Protein AF-A0A972E7W3-F1 (afdb_monomer)

Structure (mmCIF, N/CA/C/O backbone):
data_AF-A0A972E7W3-F1
#
_entry.id   AF-A0A972E7W3-F1
#
loop_
_atom_site.group_PDB
_atom_site.id
_atom_site.type_symbol
_atom_site.label_atom_id
_atom_site.label_alt_id
_atom_site.label_comp_id
_atom_site.label_asym_id
_atom_site.label_entity_id
_atom_site.label_seq_id
_atom_site.pdbx_PDB_ins_code
_atom_site.Cartn_x
_atom_site.Cartn_y
_atom_site.Cartn_z
_atom_site.occupancy
_atom_site.B_iso_or_equiv
_atom_site.auth_seq_id
_atom_site.auth_comp_id
_atom_site.auth_asym_id
_atom_site.auth_atom_id
_atom_site.pdbx_PDB_model_num
ATOM 1 N N . MET A 1 1 ? -11.572 22.103 -1.423 1.00 57.47 1 MET A N 1
ATOM 2 C CA . MET A 1 1 ? -10.576 21.016 -1.532 1.00 57.47 1 MET A CA 1
ATOM 3 C C . MET A 1 1 ? -9.888 20.882 -0.192 1.00 57.47 1 MET A C 1
ATOM 5 O O . MET A 1 1 ? -9.517 21.900 0.386 1.00 57.47 1 MET A O 1
ATOM 9 N N . LYS A 1 2 ? -9.808 19.668 0.347 1.00 66.69 2 LYS A N 1
ATOM 10 C CA . LYS A 1 2 ? -9.084 19.405 1.593 1.00 66.69 2 LYS A CA 1
ATOM 11 C C . LYS A 1 2 ? -7.579 19.473 1.324 1.00 66.69 2 LYS A C 1
ATOM 13 O O . LYS A 1 2 ? -7.136 19.371 0.184 1.00 66.69 2 LYS A O 1
ATOM 18 N N . LYS A 1 3 ? -6.782 19.634 2.384 1.00 71.12 3 LYS A N 1
ATOM 19 C CA . LYS A 1 3 ? -5.311 19.645 2.292 1.00 71.12 3 LYS A CA 1
ATOM 20 C C . LYS A 1 3 ? -4.767 18.366 1.633 1.00 71.12 3 LYS A C 1
ATOM 22 O O . LYS A 1 3 ? -3.811 18.441 0.874 1.00 71.12 3 LYS A O 1
ATOM 27 N N . GLU A 1 4 ? -5.412 17.230 1.896 1.00 72.56 4 GLU A N 1
ATOM 28 C CA . GLU A 1 4 ? -5.097 15.912 1.323 1.00 72.56 4 GLU A CA 1
ATOM 29 C C . GLU A 1 4 ? -5.234 15.904 -0.214 1.00 72.56 4 GLU A C 1
ATOM 31 O O . GLU A 1 4 ? -4.326 15.441 -0.902 1.00 72.56 4 GLU A O 1
ATOM 36 N N . ASP A 1 5 ? -6.297 16.517 -0.755 1.00 76.50 5 ASP A N 1
ATOM 37 C CA . ASP A 1 5 ? -6.544 16.603 -2.205 1.00 76.50 5 ASP A CA 1
ATOM 38 C C . ASP A 1 5 ? -5.442 17.404 -2.922 1.00 76.50 5 ASP A C 1
ATOM 40 O O . ASP A 1 5 ? -4.998 17.051 -4.013 1.00 76.50 5 ASP A O 1
ATOM 44 N N . ILE A 1 6 ? -4.982 18.493 -2.295 1.00 84.94 6 ILE A N 1
ATOM 45 C CA . ILE A 1 6 ? -3.925 19.355 -2.843 1.00 84.94 6 ILE A CA 1
ATOM 46 C C . ILE A 1 6 ? -2.586 18.612 -2.849 1.00 84.94 6 ILE A C 1
ATOM 48 O O . ILE A 1 6 ? -1.873 18.645 -3.851 1.00 84.94 6 ILE A O 1
ATOM 52 N N . SER A 1 7 ? -2.256 17.915 -1.756 1.00 83.81 7 SER A N 1
ATOM 53 C CA . SER A 1 7 ? -1.040 17.101 -1.670 1.00 83.81 7 SER A CA 1
ATOM 54 C C . SER A 1 7 ? -1.012 16.014 -2.746 1.00 83.81 7 SER A C 1
ATOM 56 O O . SER A 1 7 ? 0.006 15.858 -3.415 1.00 83.81 7 SER A O 1
ATOM 58 N N . GLY A 1 8 ? -2.131 15.309 -2.959 1.00 86.44 8 GLY A N 1
ATOM 59 C CA . GLY A 1 8 ? -2.246 14.300 -4.015 1.00 86.44 8 GLY A CA 1
ATOM 60 C C . GLY A 1 8 ? -1.996 14.884 -5.408 1.00 86.44 8 GLY A C 1
ATOM 61 O O . GLY A 1 8 ? -1.168 14.367 -6.155 1.00 86.44 8 GLY A O 1
ATOM 62 N N . LEU A 1 9 ? -2.628 16.016 -5.739 1.00 89.06 9 LEU A N 1
ATOM 63 C CA . LEU A 1 9 ? -2.431 16.688 -7.032 1.00 89.06 9 LEU A CA 1
ATOM 64 C C . LEU A 1 9 ? -0.974 17.099 -7.282 1.00 89.06 9 LEU A C 1
ATOM 66 O O . LEU A 1 9 ? -0.477 16.933 -8.395 1.00 89.06 9 LEU A O 1
ATOM 70 N N . ILE A 1 10 ? -0.281 17.610 -6.260 1.00 91.25 10 ILE A N 1
ATOM 71 C CA . ILE A 1 10 ? 1.140 17.971 -6.369 1.00 91.25 10 ILE A CA 1
ATOM 72 C C . ILE A 1 10 ? 1.988 16.730 -6.670 1.00 91.25 10 ILE A C 1
ATOM 74 O O . ILE A 1 10 ? 2.850 16.777 -7.545 1.00 91.25 10 ILE A O 1
ATOM 78 N N . VAL A 1 11 ? 1.730 15.613 -5.982 1.00 91.44 11 VAL A N 1
ATOM 79 C CA . VAL A 1 11 ? 2.448 14.349 -6.212 1.00 91.44 11 VAL A CA 1
ATOM 80 C C . VAL A 1 11 ? 2.223 13.850 -7.640 1.00 91.44 11 VAL A C 1
ATOM 82 O O . VAL A 1 11 ? 3.191 13.521 -8.324 1.00 91.44 11 VAL A O 1
ATOM 85 N N . TYR A 1 12 ? 0.983 13.873 -8.134 1.00 92.19 12 TYR A N 1
ATOM 86 C CA . TYR A 1 12 ? 0.679 13.490 -9.515 1.00 92.19 12 TYR A CA 1
ATOM 87 C C . TYR A 1 12 ? 1.368 14.392 -10.544 1.00 92.19 12 TYR A C 1
ATOM 89 O O . TYR A 1 12 ? 1.913 13.891 -11.528 1.00 92.19 12 TYR A O 1
ATOM 97 N N . LEU A 1 13 ? 1.416 15.706 -10.305 1.00 94.94 13 LEU A N 1
ATOM 98 C CA . LEU A 1 13 ? 2.134 16.639 -11.174 1.00 94.94 13 LEU A CA 1
ATOM 99 C C . LEU A 1 13 ? 3.635 16.315 -11.237 1.00 94.94 13 LEU A C 1
ATOM 101 O O . LEU A 1 13 ? 4.212 16.299 -12.323 1.00 94.94 13 LEU A O 1
ATOM 105 N N . ILE A 1 14 ? 4.257 16.012 -10.093 1.00 94.94 14 ILE A N 1
ATOM 106 C CA . ILE A 1 14 ? 5.670 15.609 -10.032 1.00 94.94 14 ILE A CA 1
ATOM 107 C C . ILE A 1 14 ? 5.896 14.320 -10.830 1.00 94.94 14 ILE A C 1
ATOM 109 O O . ILE A 1 14 ? 6.831 14.263 -11.625 1.00 94.94 14 ILE A O 1
ATOM 113 N N . ILE A 1 15 ? 5.032 13.313 -10.674 1.00 94.31 15 ILE A N 1
ATOM 114 C CA . ILE A 1 15 ? 5.131 12.043 -11.413 1.00 94.31 15 ILE A CA 1
ATOM 115 C C . ILE A 1 15 ? 5.051 12.277 -12.927 1.00 94.31 15 ILE A C 1
ATOM 117 O O . ILE A 1 15 ? 5.859 11.725 -13.672 1.00 94.31 15 ILE A O 1
ATOM 121 N N . ILE A 1 16 ? 4.130 13.129 -13.389 1.00 95.19 16 ILE A N 1
ATOM 122 C CA . ILE A 1 16 ? 3.998 13.470 -14.814 1.00 95.19 16 ILE A CA 1
ATOM 123 C C . ILE A 1 16 ? 5.268 14.153 -15.332 1.00 95.19 16 ILE A C 1
ATOM 125 O O . ILE A 1 16 ? 5.773 13.781 -16.391 1.00 95.19 16 ILE A O 1
ATOM 129 N N . ILE A 1 17 ? 5.814 15.118 -14.586 1.00 95.94 17 ILE A N 1
ATOM 130 C CA . ILE A 1 17 ? 7.060 15.801 -14.963 1.00 95.94 17 ILE A CA 1
ATOM 131 C C . ILE A 1 17 ? 8.212 14.795 -15.059 1.00 95.94 17 ILE A C 1
ATOM 133 O O . ILE A 1 17 ? 8.940 14.803 -16.049 1.00 95.94 17 ILE A O 1
ATOM 137 N N . LEU A 1 18 ? 8.358 13.900 -14.077 1.00 94.50 18 LEU A N 1
ATOM 138 C CA . LEU A 1 18 ? 9.394 12.865 -14.089 1.00 94.50 18 LEU A CA 1
ATOM 139 C C . LEU A 1 18 ? 9.241 11.913 -15.281 1.00 94.50 18 LEU A C 1
ATOM 141 O O . LEU A 1 18 ? 10.237 11.594 -15.925 1.00 94.50 18 LEU A O 1
ATOM 145 N N . ALA A 1 19 ? 8.014 11.510 -15.620 1.00 93.50 19 ALA A N 1
ATOM 146 C CA . ALA A 1 19 ? 7.744 10.663 -16.779 1.00 93.50 19 ALA A CA 1
ATOM 147 C C . ALA A 1 19 ? 8.097 11.359 -18.106 1.00 93.50 19 ALA A C 1
ATOM 149 O O . ALA A 1 19 ? 8.704 10.742 -18.981 1.00 93.50 19 ALA A O 1
ATOM 150 N N . ILE A 1 20 ? 7.778 12.653 -18.247 1.00 94.12 20 ILE A N 1
ATOM 151 C CA . ILE A 1 20 ? 8.147 13.452 -19.427 1.00 94.12 20 ILE A CA 1
ATOM 152 C C . ILE A 1 20 ? 9.669 13.574 -19.532 1.00 94.12 20 ILE A C 1
ATOM 154 O O . ILE A 1 20 ? 10.231 13.323 -20.597 1.00 94.12 20 ILE A O 1
ATOM 158 N N . VAL A 1 21 ? 10.346 13.922 -18.434 1.00 95.00 21 VAL A N 1
ATOM 159 C CA . VAL A 1 21 ? 11.811 14.033 -18.401 1.00 95.00 21 VAL A CA 1
ATOM 160 C C . VAL A 1 21 ? 12.454 12.694 -18.756 1.00 95.00 21 VAL A C 1
ATOM 162 O O . VAL A 1 21 ? 13.365 12.663 -19.579 1.00 95.00 21 VAL A O 1
ATOM 165 N N . PHE A 1 22 ? 11.960 11.585 -18.205 1.00 93.69 22 PHE A N 1
ATOM 166 C CA . PHE A 1 22 ? 12.438 10.246 -18.541 1.00 93.69 22 PHE A CA 1
ATOM 167 C C . PHE A 1 22 ? 12.252 9.934 -20.033 1.00 93.69 22 PHE A C 1
ATOM 169 O O . PHE A 1 22 ? 13.191 9.491 -20.691 1.00 93.69 22 PHE A O 1
ATOM 176 N N . GLY A 1 23 ? 11.083 10.236 -20.602 1.00 91.00 23 GLY A N 1
ATOM 177 C CA . GLY A 1 23 ? 10.824 10.043 -22.029 1.00 91.00 23 GLY A CA 1
ATOM 178 C C . GLY A 1 23 ? 11.774 10.846 -22.924 1.00 91.00 23 GLY A C 1
ATOM 179 O O . GLY A 1 23 ? 12.371 10.291 -23.844 1.00 91.00 23 GLY A O 1
ATOM 180 N N . LEU A 1 24 ? 11.966 12.132 -22.624 1.00 91.25 24 LEU A N 1
ATOM 181 C CA . LEU A 1 24 ? 12.806 13.030 -23.425 1.00 91.25 24 LEU A CA 1
ATOM 182 C C . LEU A 1 24 ? 14.309 12.774 -23.265 1.00 91.25 24 LEU A C 1
ATOM 184 O O . LEU A 1 24 ? 15.071 13.029 -24.188 1.00 91.25 24 LEU A O 1
ATOM 188 N N . THR A 1 25 ? 14.762 12.304 -22.102 1.00 90.88 25 THR A N 1
ATOM 189 C CA . THR A 1 25 ? 16.203 12.154 -21.832 1.00 90.88 25 THR A CA 1
ATOM 190 C C . THR A 1 25 ? 16.700 10.728 -22.010 1.00 90.88 25 THR A C 1
ATOM 192 O O . THR A 1 25 ? 17.809 10.536 -22.497 1.00 90.88 25 THR A O 1
ATOM 195 N N . VAL A 1 26 ? 15.896 9.730 -21.639 1.00 90.81 26 VAL A N 1
ATOM 196 C CA . VAL A 1 26 ? 16.296 8.318 -21.639 1.00 90.81 26 VAL A CA 1
ATOM 197 C C . VAL A 1 26 ? 15.763 7.605 -22.873 1.00 90.81 26 VAL A C 1
ATOM 199 O O . VAL A 1 26 ? 16.538 7.005 -23.613 1.00 90.81 26 VAL A O 1
ATOM 202 N N . LEU A 1 27 ? 14.451 7.677 -23.125 1.00 89.62 27 LEU A N 1
ATOM 203 C CA . LEU A 1 27 ? 13.856 6.949 -24.251 1.00 89.62 27 LEU A CA 1
ATOM 204 C C . LEU A 1 27 ? 14.270 7.545 -25.595 1.00 89.62 27 LEU A C 1
ATOM 206 O O . LEU A 1 27 ? 14.496 6.794 -26.535 1.00 89.62 27 LEU A O 1
ATOM 210 N N . GLN A 1 28 ? 14.451 8.864 -25.687 1.00 87.69 28 GLN A N 1
ATOM 211 C CA . GLN A 1 28 ? 14.929 9.481 -26.925 1.00 87.69 28 GLN A CA 1
ATOM 212 C C . GLN A 1 28 ? 16.323 8.977 -27.333 1.00 87.69 28 GLN A C 1
ATOM 214 O O . GLN A 1 28 ? 16.528 8.688 -28.504 1.00 87.69 28 GLN A O 1
ATOM 219 N N . GLN A 1 29 ? 17.245 8.790 -26.380 1.00 86.94 29 GLN A N 1
ATOM 220 C CA . GLN A 1 29 ? 18.562 8.197 -26.663 1.00 86.94 29 GLN A CA 1
ATOM 221 C C . GLN A 1 29 ? 18.443 6.759 -27.174 1.00 86.94 29 GLN A C 1
ATOM 223 O O . GLN A 1 29 ? 19.230 6.319 -28.001 1.00 86.94 29 GLN A O 1
ATOM 228 N N . HIS A 1 30 ? 17.443 6.026 -26.689 1.00 90.44 30 HIS A N 1
ATOM 229 C CA . HIS A 1 30 ? 17.216 4.658 -27.116 1.00 90.44 30 HIS A CA 1
ATOM 230 C C . HIS A 1 30 ? 16.713 4.554 -28.559 1.00 90.44 30 HIS A C 1
ATOM 232 O O . HIS A 1 30 ? 17.088 3.614 -29.251 1.00 90.44 30 HIS A O 1
ATOM 238 N N . VAL A 1 31 ? 15.865 5.489 -29.005 1.00 88.06 31 VAL A N 1
ATOM 239 C CA . VAL A 1 31 ? 15.288 5.476 -30.363 1.00 88.06 31 VAL A CA 1
ATOM 240 C C . VAL A 1 31 ? 16.378 5.396 -31.431 1.00 88.06 31 VAL A C 1
ATOM 242 O O . VAL A 1 31 ? 16.216 4.654 -32.397 1.00 88.06 31 VAL A O 1
ATOM 245 N N . ASP A 1 32 ? 17.478 6.121 -31.239 1.00 82.25 32 ASP A N 1
ATOM 246 C CA . ASP A 1 32 ? 18.555 6.215 -32.227 1.00 82.25 32 ASP A CA 1
ATOM 247 C C . ASP A 1 32 ? 19.423 4.938 -32.288 1.00 82.25 32 ASP A C 1
ATOM 249 O O . ASP A 1 32 ? 19.947 4.601 -33.349 1.00 82.25 32 ASP A O 1
ATOM 253 N N . ASP A 1 33 ? 19.518 4.192 -31.179 1.00 81.94 33 ASP A N 1
ATOM 254 C CA . ASP A 1 33 ? 20.425 3.040 -31.007 1.00 81.94 33 ASP A CA 1
ATOM 255 C C . ASP A 1 33 ? 19.719 1.665 -30.979 1.00 81.94 33 ASP A C 1
ATOM 257 O O . ASP A 1 33 ? 20.377 0.622 -30.808 1.00 81.94 33 ASP A O 1
ATOM 261 N N . SER A 1 34 ? 18.386 1.653 -31.095 1.00 88.94 34 SER A N 1
ATOM 262 C CA . SER A 1 34 ? 17.542 0.459 -30.963 1.00 88.94 34 SER A CA 1
ATOM 263 C C . SER A 1 34 ? 17.604 -0.452 -32.193 1.00 88.94 34 SER A C 1
ATOM 265 O O . SER A 1 34 ? 17.713 0.008 -33.329 1.00 88.94 34 SER A O 1
ATOM 267 N N . SER A 1 35 ? 17.475 -1.768 -31.978 1.00 91.31 35 SER A N 1
ATOM 268 C CA . SER A 1 35 ? 17.262 -2.724 -33.081 1.00 91.31 35 SER A CA 1
ATOM 269 C C . SER A 1 35 ? 15.828 -2.687 -33.628 1.00 91.31 35 SER A C 1
ATOM 271 O O . SER A 1 35 ? 15.536 -3.215 -34.705 1.00 91.31 35 SER A O 1
ATOM 273 N N . ILE A 1 36 ? 14.915 -2.062 -32.883 1.00 92.12 36 ILE A N 1
ATOM 274 C CA . ILE A 1 36 ? 13.485 -2.050 -33.151 1.00 92.12 36 ILE A CA 1
ATOM 275 C C . ILE A 1 36 ? 13.172 -0.928 -34.133 1.00 92.12 36 ILE A C 1
ATOM 277 O O . ILE A 1 36 ? 13.522 0.231 -33.928 1.00 92.12 36 ILE A O 1
ATOM 281 N N . SER A 1 37 ? 12.450 -1.263 -35.202 1.00 90.88 37 SER A N 1
ATOM 282 C CA . SER A 1 37 ? 12.057 -0.276 -36.205 1.00 90.88 37 SER A CA 1
ATOM 283 C C . SER A 1 37 ? 11.224 0.856 -35.596 1.00 90.88 37 SER A C 1
ATOM 285 O O . SER A 1 37 ? 10.262 0.618 -34.856 1.00 90.88 37 SER A O 1
ATOM 287 N N . ALA A 1 38 ? 11.560 2.091 -35.975 1.00 88.69 38 ALA A N 1
ATOM 288 C CA . ALA A 1 38 ? 10.829 3.283 -35.569 1.00 88.69 38 ALA A CA 1
ATOM 289 C C . ALA A 1 38 ? 9.339 3.221 -35.964 1.00 88.69 38 ALA A C 1
ATOM 291 O O . ALA A 1 38 ? 8.940 2.557 -36.925 1.00 88.69 38 ALA A O 1
ATOM 292 N N . GLY A 1 39 ? 8.504 3.953 -35.225 1.00 90.00 39 GLY A N 1
ATOM 293 C CA . GLY A 1 39 ? 7.057 3.996 -35.434 1.00 90.00 39 GLY A CA 1
ATOM 294 C C . GLY A 1 39 ? 6.309 2.959 -34.596 1.00 90.00 39 GLY A C 1
ATOM 295 O O . GLY A 1 39 ? 6.552 2.824 -33.398 1.00 90.00 39 GLY A O 1
ATOM 296 N N . PHE A 1 40 ? 5.356 2.251 -35.208 1.00 93.69 40 PHE A N 1
ATOM 297 C CA . PHE A 1 40 ? 4.432 1.372 -34.480 1.00 93.69 40 PHE A CA 1
ATOM 298 C C . PHE A 1 40 ? 5.112 0.233 -33.688 1.00 93.69 40 PHE A C 1
ATOM 300 O O . PHE A 1 40 ? 4.725 0.034 -32.535 1.00 93.69 40 PHE A O 1
ATOM 307 N N . PRO A 1 41 ? 6.138 -0.476 -34.209 1.00 94.88 41 PRO A N 1
ATOM 308 C CA . PRO A 1 41 ? 6.828 -1.519 -33.442 1.00 94.88 41 PRO A CA 1
ATOM 309 C C . PRO A 1 41 ? 7.495 -0.984 -32.169 1.00 94.88 41 PRO A C 1
ATOM 311 O O . PRO A 1 41 ? 7.363 -1.588 -31.107 1.00 94.88 41 PRO A O 1
ATOM 314 N N . TYR A 1 42 ? 8.137 0.183 -32.248 1.00 93.69 42 TYR A N 1
ATOM 315 C CA . TYR A 1 42 ? 8.748 0.833 -31.089 1.00 93.69 42 TYR A CA 1
ATOM 316 C C . TYR A 1 42 ? 7.709 1.261 -30.037 1.00 93.69 42 TYR A C 1
ATOM 318 O O . TYR A 1 42 ? 7.917 1.078 -28.838 1.00 93.69 42 TYR A O 1
ATOM 326 N N . ILE A 1 43 ? 6.542 1.753 -30.471 1.00 93.25 43 ILE A N 1
ATOM 327 C CA . ILE A 1 43 ? 5.423 2.056 -29.563 1.00 93.25 43 ILE A CA 1
ATOM 328 C C . ILE A 1 43 ? 4.952 0.785 -28.844 1.00 93.25 43 ILE A C 1
ATOM 330 O O . ILE A 1 43 ? 4.768 0.809 -27.628 1.00 93.25 43 ILE A O 1
ATOM 334 N N . LEU A 1 44 ? 4.789 -0.332 -29.564 1.00 95.81 44 LEU A N 1
ATOM 335 C CA . LEU A 1 44 ? 4.417 -1.615 -28.957 1.00 95.81 44 LEU A CA 1
ATOM 336 C C . LEU A 1 44 ? 5.465 -2.107 -27.961 1.00 95.81 44 LEU A C 1
ATOM 338 O O . LEU A 1 44 ? 5.099 -2.651 -26.923 1.00 95.81 44 LEU A O 1
ATOM 342 N N . TYR A 1 45 ? 6.746 -1.893 -28.246 1.00 95.56 45 TYR A N 1
ATOM 343 C CA . TYR A 1 45 ? 7.832 -2.219 -27.331 1.00 95.56 45 TYR A CA 1
ATOM 344 C C . TYR A 1 45 ? 7.761 -1.404 -26.030 1.00 95.56 45 TYR A C 1
ATOM 346 O O . TYR A 1 45 ? 7.834 -1.989 -24.946 1.00 95.56 45 TYR A O 1
ATOM 354 N N . ILE A 1 46 ? 7.539 -0.086 -26.108 1.00 94.88 46 ILE A N 1
ATOM 355 C CA . ILE A 1 46 ? 7.363 0.752 -24.912 1.00 94.88 46 ILE A CA 1
ATOM 356 C C . ILE A 1 46 ? 6.129 0.304 -24.131 1.00 94.88 46 ILE A C 1
ATOM 358 O O . ILE A 1 46 ? 6.222 0.045 -22.934 1.00 94.88 46 ILE A O 1
ATOM 362 N N . VAL A 1 47 ? 4.974 0.187 -24.794 1.00 96.06 47 VAL A N 1
ATOM 363 C CA . VAL A 1 47 ? 3.716 -0.207 -24.141 1.00 96.06 47 VAL A CA 1
ATOM 364 C C . VAL A 1 47 ? 3.842 -1.595 -23.515 1.00 96.06 47 VAL A C 1
ATOM 366 O O . VAL A 1 47 ? 3.435 -1.790 -22.373 1.00 96.06 47 VAL A O 1
ATOM 369 N N . GLY A 1 48 ? 4.453 -2.546 -24.221 1.00 97.38 48 GLY A N 1
ATOM 370 C CA . GLY A 1 48 ? 4.734 -3.884 -23.710 1.00 97.38 48 GLY A CA 1
ATOM 371 C C . GLY A 1 48 ? 5.635 -3.851 -22.477 1.00 97.38 48 GLY A C 1
ATOM 372 O O . GLY A 1 48 ? 5.309 -4.480 -21.473 1.00 97.38 48 GLY A O 1
ATOM 373 N N . SER A 1 49 ? 6.708 -3.058 -22.512 1.00 96.75 49 SER A N 1
ATOM 374 C CA . SER A 1 49 ? 7.619 -2.871 -21.374 1.00 96.75 49 SER A CA 1
ATOM 375 C C . SER A 1 49 ? 6.911 -2.248 -20.173 1.00 96.75 49 SER A C 1
ATOM 377 O O . SER A 1 49 ? 7.122 -2.685 -19.044 1.00 96.75 49 SER A O 1
ATOM 379 N N . VAL A 1 50 ? 6.016 -1.282 -20.404 1.00 96.25 50 VAL A N 1
ATOM 380 C CA . VAL A 1 50 ? 5.200 -0.677 -19.346 1.00 96.25 50 VAL A CA 1
ATOM 381 C C . VAL A 1 50 ? 4.250 -1.700 -18.732 1.00 96.25 50 VAL A C 1
ATOM 383 O O . VAL A 1 50 ? 4.222 -1.839 -17.515 1.00 96.25 50 VAL A O 1
ATOM 386 N N . VAL A 1 51 ? 3.517 -2.463 -19.548 1.00 96.69 51 VAL A N 1
ATOM 387 C CA . VAL A 1 51 ? 2.586 -3.494 -19.059 1.00 96.69 51 VAL A CA 1
ATOM 388 C C . VAL A 1 51 ? 3.326 -4.556 -18.248 1.00 96.69 51 VAL A C 1
ATOM 390 O O . VAL A 1 51 ? 2.921 -4.865 -17.128 1.00 96.69 51 VAL A O 1
ATOM 393 N N . VAL A 1 52 ? 4.432 -5.088 -18.777 1.00 96.94 52 VAL A N 1
ATOM 394 C CA . VAL A 1 52 ? 5.268 -6.066 -18.066 1.00 96.94 52 VAL A CA 1
ATOM 395 C C . VAL A 1 52 ? 5.806 -5.466 -16.770 1.00 96.94 52 VAL A C 1
ATOM 397 O O . VAL A 1 52 ? 5.725 -6.111 -15.726 1.00 96.94 52 VAL A O 1
ATOM 400 N N . GLY A 1 53 ? 6.287 -4.223 -16.814 1.00 97.00 53 GLY A N 1
ATOM 401 C CA . GLY A 1 53 ? 6.793 -3.514 -15.647 1.00 97.00 53 GLY A CA 1
ATOM 402 C C . GLY A 1 53 ? 5.740 -3.317 -14.568 1.00 97.00 53 GLY A C 1
ATOM 403 O O . GLY A 1 53 ? 6.022 -3.578 -13.403 1.00 97.00 53 GLY A O 1
ATOM 404 N N . THR A 1 54 ? 4.514 -2.936 -14.930 1.00 95.25 54 THR A N 1
ATOM 405 C CA . THR A 1 54 ? 3.395 -2.806 -13.989 1.00 95.25 54 THR A CA 1
ATOM 406 C C . THR A 1 54 ? 3.032 -4.147 -13.353 1.00 95.25 54 THR A C 1
ATOM 408 O O . THR A 1 54 ? 2.887 -4.214 -12.134 1.00 95.25 54 THR A O 1
ATOM 411 N N . LEU A 1 55 ? 2.919 -5.221 -14.145 1.00 96.12 55 LEU A N 1
ATOM 412 C CA . LEU A 1 55 ? 2.612 -6.559 -13.626 1.00 96.12 55 LEU A CA 1
ATOM 413 C C . LEU A 1 55 ? 3.705 -7.053 -12.671 1.00 96.12 55 LEU A C 1
ATOM 415 O O . LEU A 1 55 ? 3.406 -7.518 -11.571 1.00 96.12 55 LEU A O 1
ATOM 419 N N . PHE A 1 56 ? 4.969 -6.925 -13.078 1.00 97.06 56 PHE A N 1
ATOM 420 C CA . PHE A 1 56 ? 6.120 -7.317 -12.273 1.00 97.06 56 PHE A CA 1
ATOM 421 C C . PHE A 1 56 ? 6.171 -6.540 -10.954 1.00 97.06 56 PHE A C 1
ATOM 423 O O . PHE A 1 56 ? 6.250 -7.150 -9.889 1.00 97.06 56 PHE A O 1
ATOM 430 N N . ASN A 1 57 ? 6.046 -5.213 -11.011 1.00 96.88 57 ASN A N 1
ATOM 431 C CA . ASN A 1 57 ? 6.101 -4.358 -9.829 1.00 96.88 57 ASN A CA 1
ATOM 432 C C . ASN A 1 57 ? 4.931 -4.589 -8.872 1.00 96.88 57 ASN A C 1
ATOM 434 O O . ASN A 1 57 ?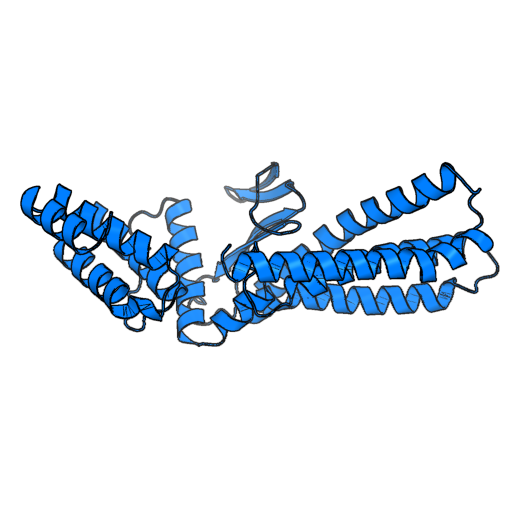 5.131 -4.575 -7.660 1.00 96.88 57 ASN A O 1
ATOM 438 N N . ALA A 1 58 ? 3.727 -4.866 -9.381 1.00 95.50 58 ALA A N 1
ATOM 439 C CA . ALA A 1 58 ? 2.589 -5.226 -8.539 1.00 95.50 58 ALA A CA 1
ATOM 440 C C . ALA A 1 58 ? 2.851 -6.517 -7.746 1.00 95.50 58 ALA A C 1
ATOM 442 O O . ALA A 1 58 ? 2.609 -6.568 -6.540 1.00 95.50 58 ALA A O 1
ATOM 443 N N . VAL A 1 59 ? 3.401 -7.547 -8.401 1.00 96.25 59 VAL A N 1
ATOM 444 C CA . VAL A 1 59 ? 3.792 -8.798 -7.731 1.00 96.25 59 VAL A CA 1
ATOM 445 C C . VAL A 1 59 ? 4.911 -8.547 -6.722 1.00 96.25 59 VAL A C 1
ATOM 447 O O . VAL A 1 59 ? 4.845 -9.043 -5.598 1.00 96.25 59 VAL A O 1
ATOM 450 N N . LEU A 1 60 ? 5.933 -7.784 -7.113 1.00 96.81 60 LEU A N 1
ATOM 451 C CA . LEU A 1 60 ? 7.097 -7.501 -6.280 1.00 96.81 60 LEU A CA 1
ATOM 452 C C . LEU A 1 60 ? 6.710 -6.753 -4.997 1.00 96.81 60 LEU A C 1
ATOM 454 O O . LEU A 1 60 ? 7.185 -7.098 -3.914 1.00 96.81 60 LEU A O 1
ATOM 458 N N . PHE A 1 61 ? 5.810 -5.778 -5.114 1.00 95.44 61 PHE A N 1
ATOM 459 C CA . PHE A 1 61 ? 5.325 -4.975 -3.998 1.00 95.44 61 PHE A CA 1
ATOM 460 C C . PHE A 1 61 ? 4.611 -5.824 -2.943 1.00 95.44 61 PHE A C 1
ATOM 462 O O . PHE A 1 61 ? 4.985 -5.826 -1.766 1.00 95.44 61 PHE A O 1
ATOM 469 N N . GLU A 1 62 ? 3.642 -6.631 -3.377 1.00 95.44 62 GLU A N 1
ATOM 470 C CA . GLU A 1 62 ? 2.884 -7.504 -2.481 1.00 95.44 62 GLU A CA 1
ATOM 471 C C . GLU A 1 62 ? 3.735 -8.655 -1.930 1.00 95.44 62 GLU A C 1
ATOM 473 O O . GLU A 1 62 ? 3.553 -9.084 -0.787 1.00 95.44 62 GLU A O 1
ATOM 478 N N . LEU A 1 63 ? 4.729 -9.130 -2.687 1.00 95.88 63 LEU A N 1
ATOM 479 C CA . LEU A 1 63 ? 5.716 -10.076 -2.172 1.00 95.88 63 LEU A CA 1
ATOM 480 C C . LEU A 1 63 ? 6.541 -9.456 -1.036 1.00 95.88 63 LEU A C 1
ATOM 482 O O . LEU A 1 63 ? 6.793 -10.124 -0.027 1.00 95.88 63 LEU A O 1
ATOM 486 N N . GLY A 1 64 ? 6.913 -8.180 -1.160 1.00 96.81 64 GLY A N 1
ATOM 487 C CA . GLY A 1 64 ? 7.552 -7.429 -0.087 1.00 96.81 64 GLY A CA 1
ATOM 488 C C . GLY A 1 64 ? 6.696 -7.408 1.174 1.00 96.81 64 GLY A C 1
ATOM 489 O O . GLY A 1 64 ? 7.158 -7.821 2.241 1.00 96.81 64 GLY A O 1
ATOM 490 N N . HIS A 1 65 ? 5.421 -7.047 1.049 1.00 96.62 65 HIS A N 1
ATOM 491 C CA . HIS A 1 65 ? 4.472 -7.105 2.160 1.00 96.62 65 HIS A CA 1
ATOM 492 C C . HIS A 1 65 ? 4.336 -8.501 2.765 1.00 96.62 65 HIS A C 1
ATOM 494 O O . HIS A 1 65 ? 4.364 -8.645 3.988 1.00 96.62 65 HIS A O 1
ATOM 500 N N . TYR A 1 66 ? 4.253 -9.543 1.940 1.00 96.44 66 TYR A N 1
ATOM 501 C CA . TYR A 1 66 ? 4.182 -10.925 2.405 1.00 96.44 66 TYR A CA 1
ATOM 502 C C . TYR A 1 66 ? 5.399 -11.309 3.264 1.00 96.44 66 TYR A C 1
ATOM 504 O O . TYR A 1 66 ? 5.248 -11.865 4.359 1.00 96.44 66 TYR A O 1
ATOM 512 N N . VAL A 1 67 ? 6.613 -10.993 2.801 1.00 97.62 67 VAL A N 1
ATOM 513 C CA . VAL A 1 67 ? 7.856 -11.265 3.542 1.00 97.62 67 VAL A CA 1
ATOM 514 C C . VAL A 1 67 ? 7.906 -10.435 4.828 1.00 97.62 67 VAL A C 1
ATOM 516 O O . VAL A 1 67 ? 8.157 -10.980 5.910 1.00 97.62 67 VAL A O 1
ATOM 519 N N . GLY A 1 68 ? 7.590 -9.142 4.737 1.00 97.44 68 GLY A N 1
ATOM 520 C CA . GLY A 1 68 ? 7.527 -8.228 5.873 1.00 97.44 68 GLY A CA 1
ATOM 521 C C . GLY A 1 68 ? 6.533 -8.681 6.943 1.00 97.44 68 GLY A C 1
ATOM 522 O O . GLY A 1 68 ? 6.861 -8.693 8.129 1.00 97.44 68 GLY A O 1
ATOM 523 N N . ALA A 1 69 ? 5.352 -9.156 6.546 1.00 96.88 69 ALA A N 1
ATOM 524 C CA . ALA A 1 69 ? 4.344 -9.709 7.448 1.00 96.88 69 ALA A CA 1
ATOM 525 C C . ALA A 1 69 ? 4.899 -10.883 8.265 1.00 96.88 69 ALA A C 1
ATOM 527 O O . ALA A 1 69 ? 4.749 -10.934 9.489 1.00 96.88 69 ALA A O 1
ATOM 528 N N . LYS A 1 70 ? 5.600 -11.819 7.613 1.00 96.12 70 LYS A N 1
ATOM 529 C CA . LYS A 1 70 ? 6.168 -12.990 8.293 1.00 96.12 70 LYS A CA 1
ATOM 530 C C . LYS A 1 70 ? 7.268 -12.612 9.282 1.00 96.12 70 LYS A C 1
ATOM 532 O O . LYS A 1 70 ? 7.292 -13.165 10.386 1.00 96.12 70 LYS A O 1
ATOM 537 N N . ILE A 1 71 ? 8.120 -11.650 8.930 1.00 96.75 71 ILE A N 1
ATOM 538 C CA . ILE A 1 71 ? 9.147 -11.103 9.832 1.00 96.75 71 ILE A CA 1
ATOM 539 C C . ILE A 1 71 ? 8.490 -10.385 11.019 1.00 96.75 71 ILE A C 1
ATOM 541 O O . ILE A 1 71 ? 8.874 -10.612 12.166 1.00 96.75 71 ILE A O 1
ATOM 545 N N . GLY A 1 72 ? 7.440 -9.603 10.757 1.00 96.31 72 GLY A N 1
ATOM 546 C CA . GLY A 1 72 ? 6.649 -8.867 11.747 1.00 96.31 72 GLY A CA 1
ATOM 547 C C . GLY A 1 72 ? 5.776 -9.726 12.668 1.00 96.31 72 GLY A C 1
ATOM 548 O O . GLY A 1 72 ? 5.092 -9.173 13.525 1.00 96.31 72 GLY A O 1
ATOM 549 N N . LYS A 1 73 ? 5.823 -11.061 12.538 1.00 96.56 73 LYS A N 1
ATOM 550 C CA . LYS A 1 73 ? 5.005 -12.033 13.291 1.00 96.56 73 LYS A CA 1
ATOM 551 C C . LYS A 1 73 ? 3.502 -11.933 13.003 1.00 96.56 73 LYS A C 1
ATOM 553 O O . LYS A 1 73 ? 2.683 -12.140 13.894 1.00 96.56 73 LYS A O 1
ATOM 558 N N . TYR A 1 74 ? 3.154 -11.722 11.738 1.00 96.56 74 TYR A N 1
ATOM 559 C CA . TYR A 1 74 ? 1.787 -11.829 11.236 1.00 96.56 74 TYR A CA 1
ATOM 560 C C . TYR A 1 74 ? 1.575 -13.109 10.428 1.00 96.56 74 TYR A C 1
ATOM 562 O O . TYR A 1 74 ? 2.503 -13.680 9.836 1.00 96.56 74 TYR A O 1
ATOM 570 N N . ASP A 1 75 ? 0.325 -13.549 10.385 1.00 94.38 75 ASP A N 1
ATOM 571 C CA . ASP A 1 75 ? -0.171 -14.464 9.376 1.00 94.38 75 ASP A CA 1
ATOM 572 C C . ASP A 1 75 ? -0.855 -13.705 8.251 1.00 94.38 75 ASP A C 1
ATOM 574 O O . ASP A 1 75 ? -1.553 -12.719 8.458 1.00 94.38 75 ASP A O 1
ATOM 578 N N . VAL A 1 76 ? -0.597 -14.171 7.032 1.00 94.25 76 VAL A N 1
ATOM 579 C CA . VAL A 1 76 ? -1.165 -13.597 5.819 1.00 94.25 76 VAL A CA 1
ATOM 580 C C . VAL A 1 76 ? -2.455 -14.345 5.531 1.00 94.25 76 VAL A C 1
ATOM 582 O O . VAL A 1 76 ? -2.433 -15.562 5.325 1.00 94.25 76 VAL A O 1
ATOM 585 N N . VAL A 1 77 ? -3.559 -13.608 5.553 1.00 92.19 77 VAL A N 1
ATOM 586 C CA . VAL A 1 77 ? -4.917 -14.110 5.330 1.00 92.19 77 VAL A CA 1
ATOM 587 C C . VAL A 1 77 ? -5.190 -14.205 3.832 1.00 92.19 77 VAL A C 1
ATOM 589 O O . VAL A 1 77 ? -5.656 -15.236 3.340 1.00 92.19 77 VAL A O 1
ATOM 592 N N . SER A 1 78 ? -4.839 -13.150 3.095 1.00 93.00 78 SER A N 1
ATOM 593 C CA . SER A 1 78 ? -4.973 -13.093 1.643 1.00 93.00 78 SER A CA 1
ATOM 594 C C . SER A 1 78 ? -3.938 -12.165 1.020 1.00 93.00 78 SER A C 1
ATOM 596 O O . SER A 1 78 ? -3.514 -11.203 1.654 1.00 93.00 78 SER A O 1
ATOM 598 N N . VAL A 1 79 ? -3.583 -12.426 -0.234 1.00 95.25 79 VAL A N 1
ATOM 599 C CA . VAL A 1 79 ? -2.762 -11.543 -1.070 1.00 95.25 79 VAL A CA 1
ATOM 600 C C . VAL A 1 79 ? -3.534 -11.270 -2.348 1.00 95.25 79 VAL A C 1
ATOM 602 O O . VAL A 1 79 ? -3.867 -12.205 -3.072 1.00 95.25 79 VAL A O 1
ATOM 605 N N . ASN A 1 80 ? -3.838 -10.008 -2.613 1.00 94.56 80 ASN A N 1
ATOM 606 C CA . ASN A 1 80 ? -4.470 -9.556 -3.841 1.00 94.56 80 ASN A CA 1
ATOM 607 C C . ASN A 1 80 ? -3.441 -8.828 -4.700 1.00 94.56 80 ASN A C 1
ATOM 609 O O . ASN A 1 80 ? -2.773 -7.935 -4.197 1.00 94.56 80 ASN A O 1
ATOM 613 N N . ILE A 1 81 ? -3.315 -9.213 -5.968 1.00 94.62 81 ILE A N 1
ATOM 614 C CA . ILE A 1 81 ? -2.444 -8.554 -6.943 1.00 94.62 81 ILE A CA 1
ATOM 615 C C . ILE A 1 81 ? -3.312 -8.190 -8.144 1.00 94.62 81 ILE A C 1
ATOM 617 O O . ILE A 1 81 ? -3.829 -9.081 -8.820 1.00 94.62 81 ILE A O 1
ATOM 621 N N . LEU A 1 82 ? -3.488 -6.891 -8.400 1.00 91.69 82 LEU A N 1
ATOM 622 C CA . LEU A 1 82 ? -4.276 -6.363 -9.524 1.00 91.69 82 LEU A CA 1
ATOM 623 C C . LEU A 1 82 ? -5.674 -6.999 -9.652 1.00 91.69 82 LEU A C 1
ATOM 625 O O . LEU A 1 82 ? -6.165 -7.281 -10.744 1.00 91.69 82 LEU A O 1
ATOM 629 N N . GLY A 1 83 ? -6.316 -7.263 -8.514 1.00 90.12 83 GLY A N 1
ATOM 630 C CA . GLY A 1 83 ? -7.653 -7.840 -8.419 1.00 90.12 83 GLY A CA 1
ATOM 631 C C . GLY A 1 83 ? -7.659 -9.354 -8.237 1.00 90.12 83 GLY A C 1
ATOM 632 O O . GLY A 1 83 ? -8.645 -9.885 -7.727 1.00 90.12 83 GLY A O 1
ATOM 633 N N . LEU A 1 84 ? -6.586 -10.067 -8.595 1.00 94.19 84 LEU A N 1
ATOM 634 C CA . LEU A 1 84 ? -6.486 -11.508 -8.387 1.00 94.19 84 LEU A CA 1
ATOM 635 C C . LEU A 1 84 ? -6.098 -11.805 -6.933 1.00 94.19 84 LEU A C 1
ATOM 637 O O . LEU A 1 84 ? -4.941 -11.678 -6.535 1.00 94.19 84 LEU A O 1
ATOM 641 N N . CYS A 1 85 ? -7.081 -12.221 -6.137 1.00 94.12 85 CYS A N 1
ATOM 642 C CA . CYS A 1 85 ? -6.931 -12.490 -4.714 1.00 94.12 85 CYS A CA 1
ATOM 643 C C . CYS A 1 85 ? -6.699 -13.975 -4.436 1.00 94.12 85 CYS A C 1
ATOM 645 O O . CYS A 1 85 ? -7.554 -14.812 -4.731 1.00 94.12 85 CYS A O 1
ATOM 647 N N . PHE A 1 86 ? -5.568 -14.284 -3.806 1.00 93.25 86 PHE A N 1
ATOM 648 C CA . PHE A 1 86 ? -5.201 -15.593 -3.284 1.00 93.25 86 PHE A CA 1
ATOM 649 C C . PHE A 1 86 ? -5.450 -15.632 -1.780 1.00 93.25 86 PHE A C 1
ATOM 651 O O . PHE A 1 86 ? -4.877 -14.846 -1.027 1.00 93.25 86 PHE A O 1
ATOM 658 N N . TYR A 1 87 ? -6.274 -16.564 -1.317 1.00 91.75 87 TYR A N 1
ATOM 659 C CA . TYR A 1 87 ? -6.632 -16.673 0.096 1.00 91.75 87 TYR A CA 1
ATOM 660 C C . TYR A 1 87 ? -6.812 -18.133 0.512 1.00 91.75 87 TYR A C 1
ATOM 662 O O . TYR A 1 87 ? -6.839 -19.046 -0.321 1.00 91.75 87 TYR A O 1
ATOM 670 N N . LYS A 1 88 ? -6.884 -18.368 1.824 1.00 85.44 88 LYS A N 1
ATOM 671 C CA . LYS A 1 88 ? -7.192 -19.686 2.384 1.00 85.44 88 LYS A CA 1
ATOM 672 C C . LYS A 1 88 ? -8.603 -19.692 2.950 1.00 85.44 88 LYS A C 1
ATOM 674 O O . LYS A 1 88 ? -8.966 -18.799 3.701 1.00 85.44 88 LYS A O 1
ATOM 679 N N . GLU A 1 89 ? -9.353 -20.732 2.621 1.00 81.25 89 GLU A N 1
ATOM 680 C CA . GLU A 1 89 ? -10.688 -20.994 3.157 1.00 81.25 89 GLU A CA 1
ATOM 681 C C . GLU A 1 89 ? -10.792 -22.505 3.390 1.00 81.25 89 GLU A C 1
ATOM 683 O O . GLU A 1 89 ? -10.464 -23.290 2.495 1.00 81.25 89 GLU A O 1
ATOM 688 N N . ASP A 1 90 ? -11.141 -22.917 4.610 1.00 77.31 90 ASP A N 1
ATOM 689 C CA . ASP A 1 90 ? -11.211 -24.327 5.036 1.00 77.31 90 ASP A CA 1
ATOM 690 C C . ASP A 1 90 ? -9.936 -25.137 4.736 1.00 77.31 90 ASP A C 1
ATOM 692 O O . ASP A 1 90 ? -9.967 -26.276 4.267 1.00 77.31 90 ASP A O 1
ATOM 696 N N . GLY A 1 91 ? -8.771 -24.513 4.927 1.00 76.62 91 GLY A N 1
ATOM 697 C CA . GLY A 1 91 ? -7.467 -25.129 4.664 1.00 76.62 91 GLY A CA 1
ATOM 698 C C . GLY A 1 91 ? -7.105 -25.276 3.179 1.00 76.62 91 GLY A C 1
ATOM 699 O O . GLY A 1 91 ? -5.964 -25.627 2.869 1.00 76.62 91 GLY A O 1
ATOM 700 N N . LYS A 1 92 ? -8.010 -24.952 2.247 1.00 83.31 92 LYS A N 1
ATOM 701 C CA . LYS A 1 92 ? -7.754 -24.985 0.801 1.00 83.31 92 LYS A CA 1
ATOM 702 C C . LYS A 1 92 ? -7.344 -23.603 0.299 1.00 83.31 92 LYS A C 1
ATOM 704 O O . LYS A 1 92 ? -7.905 -22.585 0.697 1.00 83.31 92 LYS A O 1
ATOM 709 N N . ARG A 1 93 ? -6.353 -23.563 -0.597 1.00 89.62 93 ARG A N 1
ATOM 710 C CA . ARG A 1 93 ? -5.975 -22.332 -1.307 1.00 89.62 93 ARG A CA 1
ATOM 711 C C . ARG A 1 93 ? -7.003 -22.073 -2.403 1.00 89.62 93 ARG A C 1
ATOM 713 O O . ARG A 1 93 ? -7.265 -22.964 -3.208 1.00 89.62 93 ARG A O 1
ATOM 720 N N . LYS A 1 94 ? -7.566 -20.870 -2.430 1.00 92.06 94 LYS A N 1
ATOM 721 C CA . LYS A 1 94 ? -8.508 -20.414 -3.454 1.00 92.06 94 LYS A CA 1
ATOM 722 C C . LYS A 1 94 ? -7.969 -19.147 -4.111 1.00 92.06 94 LYS A C 1
ATOM 724 O O . LYS A 1 94 ? -7.197 -18.406 -3.502 1.00 92.06 94 LYS A O 1
ATOM 729 N N . ALA A 1 95 ? -8.379 -18.925 -5.354 1.00 93.44 95 ALA A N 1
ATOM 730 C CA . ALA A 1 95 ? -8.102 -17.708 -6.099 1.00 93.44 95 ALA A CA 1
ATOM 731 C C . ALA A 1 95 ? -9.413 -17.164 -6.675 1.00 93.44 95 ALA A C 1
ATOM 733 O O . ALA A 1 95 ? -10.208 -17.928 -7.228 1.00 93.44 95 ALA A O 1
ATOM 734 N N . ARG A 1 96 ? -9.662 -15.863 -6.522 1.00 93.31 96 ARG A N 1
ATOM 735 C CA . ARG A 1 96 ? -10.844 -15.182 -7.069 1.00 93.31 96 ARG A CA 1
ATOM 736 C C . ARG A 1 96 ? -10.505 -13.729 -7.384 1.00 93.31 96 ARG A C 1
ATOM 738 O O . ARG A 1 96 ? -9.710 -13.124 -6.674 1.00 93.31 96 ARG A O 1
ATOM 745 N N . PHE A 1 97 ? -11.157 -13.158 -8.394 1.00 92.69 97 PHE A N 1
ATOM 746 C CA . PHE A 1 97 ? -11.134 -11.714 -8.601 1.00 92.69 97 PHE A CA 1
ATOM 747 C C . PHE A 1 97 ? -11.988 -11.002 -7.547 1.00 92.69 97 PHE A C 1
ATOM 749 O O . PHE A 1 97 ? -13.197 -11.222 -7.473 1.00 92.69 97 PHE A O 1
ATOM 756 N N . ILE A 1 98 ? -11.350 -10.198 -6.700 1.00 89.69 98 ILE A N 1
ATOM 757 C CA . ILE A 1 98 ? -11.986 -9.456 -5.605 1.00 89.69 98 ILE A CA 1
ATOM 758 C C . ILE A 1 98 ? -11.457 -8.015 -5.654 1.00 89.69 98 ILE A C 1
ATOM 760 O O . ILE A 1 98 ? -10.254 -7.832 -5.856 1.00 89.69 98 ILE A O 1
ATOM 764 N N . PRO A 1 99 ? -12.312 -6.990 -5.481 1.00 86.62 99 PRO A N 1
ATOM 765 C CA . PRO A 1 99 ? -11.845 -5.611 -5.360 1.00 86.62 99 PRO A CA 1
ATOM 766 C C . PRO A 1 99 ? -10.914 -5.437 -4.149 1.00 86.62 99 PRO A C 1
ATOM 768 O O . PRO A 1 99 ? -10.986 -6.192 -3.176 1.00 86.62 99 PRO A O 1
ATOM 771 N N . TYR A 1 100 ? -10.039 -4.440 -4.224 1.00 86.25 100 TYR A N 1
ATOM 772 C CA . TYR A 1 100 ? -9.067 -4.103 -3.187 1.00 86.25 100 TYR A CA 1
ATOM 773 C C . TYR A 1 100 ? -8.893 -2.584 -3.101 1.00 86.25 100 TYR A C 1
ATOM 775 O O . TYR A 1 100 ? -9.173 -1.879 -4.069 1.00 86.25 100 TYR A O 1
ATOM 783 N N . ASP A 1 101 ? -8.429 -2.104 -1.945 1.00 78.25 101 ASP A N 1
ATOM 784 C CA . ASP A 1 101 ? -8.304 -0.666 -1.652 1.00 78.25 101 ASP A CA 1
ATOM 785 C C . ASP A 1 101 ? -6.870 -0.122 -1.823 1.00 78.25 101 ASP A C 1
ATOM 787 O O . ASP A 1 101 ? -6.643 1.083 -1.714 1.00 78.25 101 ASP A O 1
ATOM 791 N N . GLY A 1 102 ? -5.880 -0.999 -2.021 1.00 77.75 102 GLY A N 1
ATOM 792 C CA . GLY A 1 102 ? -4.479 -0.608 -2.204 1.00 77.75 102 GLY A CA 1
ATOM 793 C C . GLY A 1 102 ? -4.139 -0.156 -3.629 1.00 77.75 102 GLY A C 1
ATOM 794 O O . GLY A 1 102 ? -4.979 -0.158 -4.523 1.00 77.75 102 GLY A O 1
ATOM 795 N N . LEU A 1 103 ? -2.884 0.252 -3.840 1.00 78.56 103 LEU A N 1
ATOM 796 C CA . LEU A 1 103 ? -2.439 0.870 -5.096 1.00 78.56 103 LEU A CA 1
ATOM 797 C C . LEU A 1 103 ? -2.345 -0.144 -6.250 1.00 78.56 103 LEU A C 1
ATOM 799 O O . LEU A 1 103 ? -2.931 0.045 -7.312 1.00 78.56 103 LEU A O 1
ATOM 803 N N . THR A 1 104 ? -1.622 -1.241 -6.037 1.00 86.12 104 THR A N 1
ATOM 804 C CA . THR A 1 104 ? -1.404 -2.315 -7.027 1.00 86.12 104 THR A CA 1
ATOM 805 C C . THR A 1 104 ? -1.909 -3.676 -6.544 1.00 86.12 104 THR A C 1
ATOM 807 O O . THR A 1 104 ? -1.983 -4.632 -7.319 1.00 86.12 104 THR A O 1
ATOM 810 N N . GLY A 1 105 ? -2.298 -3.757 -5.276 1.00 89.81 105 GLY A N 1
ATOM 811 C CA . GLY A 1 105 ? -2.751 -4.963 -4.613 1.00 89.81 105 GLY A CA 1
ATOM 812 C C . GLY A 1 105 ? -3.150 -4.693 -3.166 1.00 89.81 105 GLY A C 1
ATOM 813 O O . GLY A 1 105 ? -3.277 -3.543 -2.740 1.00 89.81 105 GLY A O 1
ATOM 814 N N . GLU A 1 106 ? -3.400 -5.765 -2.422 1.00 92.00 106 GLU A N 1
ATOM 815 C CA . GLU A 1 106 ? -3.624 -5.703 -0.980 1.00 92.00 106 GLU A CA 1
ATOM 816 C C . GLU A 1 106 ? -3.240 -7.028 -0.308 1.00 92.00 106 GLU A C 1
ATOM 818 O O . GLU A 1 106 ? -3.846 -8.077 -0.555 1.00 92.00 106 GLU A O 1
ATOM 823 N N . THR A 1 107 ? -2.289 -6.972 0.624 1.00 93.81 107 THR A N 1
ATOM 824 C CA . THR A 1 107 ? -1.949 -8.090 1.509 1.00 93.81 107 THR A CA 1
ATOM 825 C C . THR A 1 107 ? -2.660 -7.949 2.857 1.00 93.81 107 THR A C 1
ATOM 827 O O . THR A 1 107 ? -2.306 -7.120 3.689 1.00 93.81 107 THR A O 1
ATOM 830 N N . LYS A 1 108 ? -3.657 -8.799 3.124 1.00 92.81 108 LYS A N 1
ATOM 831 C CA . LYS A 1 108 ? -4.365 -8.813 4.416 1.00 92.81 108 LYS A CA 1
ATOM 832 C C . LYS A 1 108 ? -3.618 -9.664 5.423 1.00 92.81 108 LYS A C 1
ATOM 834 O O . LYS A 1 108 ? -3.301 -10.828 5.161 1.00 92.81 108 LYS A O 1
ATOM 839 N N . ILE A 1 109 ? -3.394 -9.093 6.599 1.00 94.75 109 ILE A N 1
ATOM 840 C CA . ILE A 1 109 ? -2.620 -9.705 7.674 1.00 94.75 109 ILE A CA 1
ATOM 841 C C . ILE A 1 109 ? -3.399 -9.727 8.985 1.00 94.75 109 ILE A C 1
ATOM 843 O O . ILE A 1 109 ? -4.246 -8.876 9.237 1.00 94.75 109 ILE A O 1
ATOM 847 N N . VAL A 1 110 ? -3.071 -10.694 9.834 1.00 94.56 110 VAL A N 1
ATOM 848 C CA . VAL A 1 110 ? -3.549 -10.798 11.214 1.00 94.56 110 VAL A CA 1
ATOM 849 C C . VAL A 1 110 ? -2.359 -11.113 12.122 1.00 94.56 110 VAL A C 1
ATOM 851 O O . VAL A 1 110 ? -1.469 -11.863 11.704 1.00 94.56 110 VAL A O 1
ATOM 854 N N . PRO A 1 111 ? -2.250 -10.535 13.332 1.00 94.44 111 PRO A N 1
ATOM 855 C CA . PRO A 1 111 ? -1.190 -10.918 14.258 1.00 94.44 111 PRO A CA 1
ATOM 856 C C . PRO A 1 111 ? -1.245 -12.420 14.541 1.00 94.44 111 PRO A C 1
ATOM 858 O O . PRO A 1 111 ? -2.328 -12.978 14.714 1.00 94.44 111 PRO A O 1
ATOM 861 N N . LYS A 1 112 ? -0.084 -13.079 14.613 1.00 92.38 112 LYS A N 1
ATOM 862 C CA . LYS A 1 112 ? -0.032 -14.490 15.012 1.00 92.38 112 LYS A CA 1
ATOM 863 C C . LYS A 1 112 ? -0.611 -14.676 16.410 1.00 92.38 112 LYS A C 1
ATOM 865 O O . LYS A 1 112 ? -0.423 -13.829 17.288 1.00 92.38 112 LYS A O 1
ATOM 870 N N . GLU A 1 113 ? -1.251 -15.817 16.629 1.00 85.31 113 GLU A N 1
ATOM 871 C CA . GLU A 1 113 ? -1.758 -16.194 17.947 1.00 85.31 113 GLU A CA 1
ATOM 872 C C . GLU A 1 113 ? -0.628 -16.151 18.993 1.00 85.31 113 GLU A C 1
ATOM 874 O O . GLU A 1 113 ? 0.494 -16.596 18.741 1.00 85.31 113 GLU A O 1
ATOM 879 N N . GLY A 1 114 ? -0.889 -15.519 20.142 1.00 84.94 114 GLY A N 1
ATOM 880 C CA . GLY A 1 114 ? 0.115 -15.274 21.188 1.00 84.94 114 GLY A CA 1
ATOM 881 C C . GLY A 1 114 ? 1.092 -14.115 20.922 1.00 84.94 114 GLY A C 1
ATOM 882 O O . GLY A 1 114 ? 1.894 -13.785 21.797 1.00 84.94 114 GLY A O 1
ATOM 883 N N . PHE A 1 115 ? 1.025 -13.457 19.758 1.00 86.56 115 PHE A N 1
ATOM 884 C CA . PHE A 1 115 ? 1.900 -12.337 19.387 1.00 86.56 115 PHE A CA 1
ATOM 885 C C . PHE A 1 115 ? 1.173 -11.001 19.211 1.00 86.56 115 PHE A C 1
ATOM 887 O O . PHE A 1 115 ? 1.820 -10.046 18.812 1.00 86.56 115 PHE A O 1
ATOM 894 N N . VAL A 1 116 ? -0.114 -10.875 19.541 1.00 85.69 116 VAL A N 1
ATOM 895 C CA . VAL A 1 116 ? -0.901 -9.635 19.333 1.00 85.69 116 VAL A CA 1
ATOM 896 C C . VAL A 1 116 ? -0.185 -8.380 19.862 1.00 85.69 116 VAL A C 1
ATOM 898 O O . VAL A 1 116 ? 0.002 -7.418 19.126 1.00 85.69 116 VAL A O 1
ATOM 901 N N . GLU A 1 117 ? 0.336 -8.424 21.090 1.00 85.38 117 GLU A N 1
ATOM 902 C CA . GLU A 1 117 ? 1.074 -7.303 21.705 1.00 85.38 117 GLU A CA 1
ATOM 903 C C . GLU A 1 117 ? 2.519 -7.147 21.200 1.00 85.38 117 GLU A C 1
ATOM 905 O O . GLU A 1 117 ? 3.141 -6.100 21.364 1.00 85.38 117 GLU A O 1
ATOM 910 N N . LYS A 1 118 ? 3.091 -8.206 20.618 1.00 87.94 118 LYS A N 1
ATOM 911 C CA . LYS A 1 118 ? 4.507 -8.278 20.214 1.00 87.94 118 LYS A CA 1
ATOM 912 C C . LYS A 1 118 ? 4.709 -8.146 18.704 1.00 87.94 118 LYS A C 1
ATOM 914 O O . LYS A 1 118 ? 5.846 -7.983 18.260 1.00 87.94 118 LYS A O 1
ATOM 919 N N . ALA A 1 119 ? 3.642 -8.263 17.918 1.00 93.00 119 ALA A N 1
ATOM 920 C CA . ALA A 1 119 ? 3.687 -8.175 16.472 1.00 93.00 119 ALA A CA 1
ATOM 921 C C . ALA A 1 119 ? 4.140 -6.771 16.069 1.00 93.00 119 ALA A C 1
ATOM 923 O O . ALA A 1 119 ? 3.717 -5.759 16.634 1.00 93.00 119 ALA A O 1
ATOM 924 N N . ASN A 1 120 ? 5.059 -6.715 15.112 1.00 94.75 120 ASN A N 1
ATOM 925 C CA . ASN A 1 120 ? 5.713 -5.480 14.718 1.00 94.75 120 ASN A CA 1
ATOM 926 C C . ASN A 1 120 ? 5.304 -5.129 13.284 1.00 94.75 120 ASN A C 1
ATOM 928 O O . ASN A 1 120 ? 5.769 -5.802 12.366 1.00 94.75 120 ASN A O 1
ATOM 932 N N . PRO A 1 121 ? 4.455 -4.109 13.056 1.00 94.94 121 PRO A N 1
ATOM 933 C CA . PRO A 1 121 ? 3.978 -3.757 11.717 1.00 94.94 121 PRO A CA 1
ATOM 934 C C . PRO A 1 121 ? 5.058 -3.128 10.828 1.00 94.94 121 PRO A C 1
ATOM 936 O O . PRO A 1 121 ? 4.878 -3.070 9.618 1.00 94.94 121 PRO A O 1
ATOM 939 N N . TYR A 1 122 ? 6.190 -2.686 11.386 1.00 95.56 122 TYR A N 1
ATOM 940 C CA . TYR A 1 122 ? 7.237 -2.006 10.618 1.00 95.56 122 TYR A CA 1
ATOM 941 C C . TYR A 1 122 ? 7.778 -2.829 9.444 1.00 95.56 122 TYR A C 1
ATOM 943 O O . TYR A 1 122 ? 7.754 -2.316 8.330 1.00 95.56 122 TYR A O 1
ATOM 951 N N . PRO A 1 123 ? 8.231 -4.089 9.627 1.00 96.31 123 PRO A N 1
ATOM 952 C CA . PRO A 1 123 ? 8.626 -4.934 8.507 1.00 96.31 123 PRO A CA 1
ATOM 953 C C . PRO A 1 123 ? 7.543 -5.064 7.434 1.00 96.31 123 PRO A C 1
ATOM 955 O O . PRO A 1 123 ? 7.852 -4.954 6.256 1.00 96.31 123 PRO A O 1
ATOM 958 N N . TYR A 1 124 ? 6.278 -5.245 7.819 1.00 95.81 124 TYR A N 1
ATOM 959 C CA . TYR A 1 124 ? 5.177 -5.328 6.859 1.00 95.81 124 TYR A CA 1
ATOM 960 C C . TYR A 1 124 ? 5.063 -4.056 6.010 1.00 95.81 124 TYR A C 1
ATOM 962 O O . TYR A 1 124 ? 5.018 -4.160 4.791 1.00 95.81 124 TYR A O 1
ATOM 970 N N . LEU A 1 125 ? 5.092 -2.877 6.635 1.00 94.88 125 LEU A N 1
ATOM 971 C CA . LEU A 1 125 ? 4.946 -1.590 5.944 1.00 94.88 125 LEU A CA 1
ATOM 972 C C .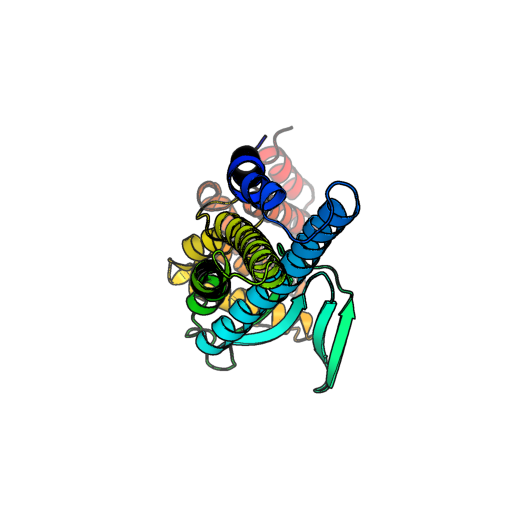 LEU A 1 125 ? 6.201 -1.169 5.159 1.00 94.88 125 LEU A C 1
ATOM 974 O O . LEU A 1 125 ? 6.101 -0.465 4.164 1.00 94.88 125 LEU A O 1
ATOM 978 N N . LEU A 1 126 ? 7.399 -1.572 5.592 1.00 95.75 126 LEU A N 1
ATOM 979 C CA . LEU A 1 126 ? 8.652 -1.176 4.937 1.00 95.75 126 LEU A CA 1
ATOM 980 C C . LEU A 1 126 ? 9.048 -2.095 3.787 1.00 95.75 126 LEU A C 1
ATOM 982 O O . LEU A 1 126 ? 9.714 -1.641 2.859 1.00 95.75 126 LEU A O 1
ATOM 986 N N . PHE A 1 127 ? 8.710 -3.384 3.851 1.00 95.88 127 PHE A N 1
ATOM 987 C CA . PHE A 1 127 ? 9.288 -4.340 2.913 1.00 95.88 127 PHE A CA 1
ATOM 988 C C . PHE A 1 127 ? 8.793 -4.147 1.479 1.00 95.88 127 PHE A C 1
ATOM 990 O O . PHE A 1 127 ? 9.597 -4.342 0.577 1.00 95.88 127 PHE A O 1
ATOM 997 N N . GLY A 1 128 ? 7.560 -3.681 1.246 1.00 92.25 128 GLY A N 1
ATOM 998 C CA . GLY A 1 128 ? 7.130 -3.278 -0.103 1.00 92.25 128 GLY A CA 1
ATOM 999 C C . GLY A 1 128 ? 8.110 -2.273 -0.728 1.00 92.25 128 GLY A C 1
ATOM 1000 O O . GLY A 1 128 ? 8.633 -2.489 -1.819 1.00 92.25 128 GLY A O 1
ATOM 1001 N N . SER A 1 129 ? 8.481 -1.241 0.034 1.00 94.62 129 SER A N 1
ATOM 1002 C CA . SER A 1 129 ? 9.457 -0.227 -0.381 1.00 94.62 129 SER A CA 1
ATOM 1003 C C . SER A 1 129 ? 10.896 -0.753 -0.476 1.00 94.62 129 SER A C 1
ATOM 1005 O O . SER A 1 129 ? 11.623 -0.392 -1.397 1.00 94.62 129 SER A O 1
ATOM 1007 N N . ILE A 1 130 ? 11.328 -1.625 0.444 1.00 96.06 130 ILE A N 1
ATOM 1008 C CA . ILE A 1 130 ? 12.670 -2.238 0.397 1.00 96.06 130 ILE A CA 1
ATOM 1009 C C . ILE A 1 130 ? 12.838 -3.074 -0.874 1.00 96.06 130 ILE A C 1
ATOM 1011 O O . ILE A 1 130 ? 13.898 -3.025 -1.493 1.00 96.06 130 ILE A O 1
ATOM 1015 N N . PHE A 1 131 ? 11.810 -3.812 -1.290 1.00 96.69 131 PHE A N 1
ATOM 1016 C CA . PHE A 1 131 ? 11.869 -4.602 -2.515 1.00 96.69 131 PHE A CA 1
ATOM 1017 C C . PHE A 1 131 ? 12.030 -3.730 -3.768 1.00 96.69 131 PHE A C 1
ATOM 1019 O O . PHE A 1 131 ? 12.816 -4.100 -4.635 1.00 96.69 131 PHE A O 1
ATOM 1026 N N . PHE A 1 132 ? 11.414 -2.545 -3.828 1.00 95.88 132 PHE A N 1
ATOM 1027 C CA . PHE A 1 132 ? 11.687 -1.580 -4.904 1.00 95.88 132 PHE A CA 1
ATOM 1028 C C . PHE A 1 132 ? 13.100 -0.993 -4.849 1.00 95.88 132 PHE A C 1
ATOM 1030 O O . PHE A 1 132 ? 13.699 -0.723 -5.884 1.00 95.88 132 PHE A O 1
ATOM 1037 N N . ILE A 1 133 ? 13.687 -0.819 -3.661 1.00 95.50 133 ILE A N 1
ATOM 1038 C CA . ILE A 1 133 ? 15.099 -0.414 -3.559 1.00 95.50 133 ILE A CA 1
ATOM 1039 C C . ILE A 1 133 ? 16.007 -1.516 -4.125 1.00 95.50 133 ILE A C 1
ATOM 1041 O O . ILE A 1 133 ? 16.943 -1.224 -4.869 1.00 95.50 133 ILE A O 1
ATOM 1045 N N . LEU A 1 134 ? 15.726 -2.783 -3.807 1.00 97.06 134 LEU A N 1
ATOM 1046 C CA . LEU A 1 134 ? 16.462 -3.925 -4.361 1.00 97.06 134 LEU A CA 1
ATOM 1047 C C . LEU A 1 134 ? 16.277 -4.041 -5.879 1.00 97.06 134 LEU A C 1
ATOM 1049 O O . LEU A 1 134 ? 17.244 -4.305 -6.591 1.00 97.06 134 LEU A O 1
ATOM 1053 N N . GLU A 1 135 ? 15.062 -3.803 -6.372 1.00 97.56 135 GLU A N 1
ATOM 1054 C CA . GLU A 1 135 ? 14.769 -3.713 -7.801 1.00 97.56 135 GLU A CA 1
ATOM 1055 C C . GLU A 1 135 ? 15.589 -2.606 -8.459 1.00 97.56 135 GLU A C 1
ATOM 1057 O O . GLU A 1 135 ? 16.276 -2.877 -9.436 1.00 97.56 135 GLU A O 1
ATOM 1062 N N . ALA A 1 136 ? 15.591 -1.391 -7.907 1.00 96.56 136 ALA A N 1
ATOM 1063 C CA . ALA A 1 136 ? 16.346 -0.270 -8.456 1.00 96.56 136 ALA A CA 1
ATOM 1064 C C . ALA A 1 136 ? 17.843 -0.598 -8.566 1.00 96.56 136 ALA A C 1
ATOM 1066 O O . ALA A 1 136 ? 18.465 -0.317 -9.590 1.00 96.56 136 ALA A O 1
ATOM 1067 N N . ILE A 1 137 ? 18.419 -1.257 -7.554 1.00 97.38 137 ILE A N 1
ATOM 1068 C CA . ILE A 1 137 ? 19.807 -1.738 -7.609 1.00 97.38 137 ILE A CA 1
ATOM 1069 C C . ILE A 1 137 ? 19.981 -2.749 -8.751 1.00 97.38 137 ILE A C 1
ATOM 1071 O O . ILE A 1 137 ? 20.911 -2.614 -9.547 1.00 97.38 137 ILE A O 1
ATOM 1075 N N . ALA A 1 138 ? 19.090 -3.738 -8.862 1.00 97.62 138 ALA A N 1
ATOM 1076 C CA . ALA A 1 138 ? 19.149 -4.745 -9.919 1.00 97.62 138 ALA A CA 1
ATOM 1077 C C . ALA A 1 138 ? 19.012 -4.126 -11.320 1.00 97.62 138 ALA A C 1
ATOM 1079 O O . ALA A 1 138 ? 19.808 -4.442 -12.203 1.00 97.62 138 ALA A O 1
ATOM 1080 N N . VAL A 1 139 ? 18.071 -3.198 -11.512 1.00 97.62 139 VAL A N 1
ATOM 1081 C CA . VAL A 1 139 ? 17.879 -2.448 -12.760 1.00 97.62 139 VAL A CA 1
ATOM 1082 C C . VAL A 1 139 ? 19.138 -1.680 -13.129 1.00 97.62 139 VAL A C 1
ATOM 1084 O O . VAL A 1 139 ? 19.596 -1.790 -14.262 1.00 97.62 139 VAL A O 1
ATOM 1087 N N . MET A 1 140 ? 19.747 -0.957 -12.186 1.00 96.50 140 MET A N 1
ATOM 1088 C CA . MET A 1 140 ? 20.969 -0.197 -12.457 1.00 96.50 140 MET A CA 1
ATOM 1089 C C . MET A 1 140 ? 22.148 -1.097 -12.841 1.00 96.50 140 MET A C 1
ATOM 1091 O O . MET A 1 140 ? 22.922 -0.746 -13.736 1.00 96.50 140 MET A O 1
ATOM 1095 N N . VAL A 1 141 ? 22.277 -2.267 -12.207 1.00 96.69 141 VAL A N 1
ATOM 1096 C CA . VAL A 1 141 ? 23.299 -3.266 -12.556 1.00 96.69 141 VAL A CA 1
ATOM 1097 C C . VAL A 1 141 ? 23.061 -3.810 -13.965 1.00 96.69 141 VAL A C 1
ATOM 1099 O O . VAL A 1 141 ? 23.966 -3.754 -14.797 1.00 96.69 141 VAL A O 1
ATOM 1102 N N . ILE A 1 142 ? 21.845 -4.279 -14.260 1.00 96.06 142 ILE A N 1
ATOM 1103 C CA . ILE A 1 142 ? 21.478 -4.840 -15.569 1.00 96.06 142 ILE A CA 1
ATOM 1104 C C . ILE A 1 142 ? 21.663 -3.789 -16.670 1.00 96.06 142 ILE A C 1
ATOM 1106 O O . ILE A 1 142 ? 22.303 -4.065 -17.684 1.00 96.06 142 ILE A O 1
ATOM 1110 N N . PHE A 1 143 ? 21.179 -2.566 -16.450 1.00 95.06 143 PHE A N 1
ATOM 1111 C CA . PHE A 1 143 ? 21.317 -1.471 -17.404 1.00 95.06 143 PHE A CA 1
ATOM 1112 C C . PHE A 1 143 ? 22.787 -1.156 -17.693 1.00 95.06 143 PHE A C 1
ATOM 1114 O O . PHE A 1 143 ? 23.177 -1.035 -18.849 1.00 95.06 143 PHE A O 1
ATOM 1121 N N . THR A 1 144 ? 23.634 -1.081 -16.664 1.00 94.25 144 THR A N 1
ATOM 1122 C CA . THR A 1 144 ? 25.066 -0.783 -16.841 1.00 94.25 144 THR A CA 1
ATOM 1123 C C . THR A 1 144 ? 25.791 -1.870 -17.635 1.00 94.25 144 THR A C 1
ATOM 1125 O O . THR A 1 144 ? 26.641 -1.545 -18.462 1.00 94.25 144 THR A O 1
ATOM 1128 N N . ILE A 1 145 ? 25.444 -3.142 -17.415 1.00 95.00 145 ILE A N 1
ATOM 1129 C CA . ILE A 1 145 ? 26.048 -4.279 -18.123 1.00 95.00 145 ILE A CA 1
ATOM 1130 C C . ILE A 1 145 ? 25.653 -4.278 -19.604 1.00 95.00 145 ILE A C 1
ATOM 1132 O O . ILE A 1 145 ? 26.506 -4.503 -20.461 1.00 95.00 145 ILE A O 1
ATOM 1136 N N . PHE A 1 146 ? 24.381 -4.018 -19.917 1.00 94.62 146 PHE A N 1
ATOM 1137 C CA . PHE A 1 146 ? 23.856 -4.247 -21.265 1.00 94.62 146 PHE A CA 1
ATOM 1138 C C . PHE A 1 146 ? 23.700 -2.991 -22.133 1.00 94.62 146 PHE A C 1
ATOM 1140 O O . PHE A 1 146 ? 23.635 -3.127 -23.351 1.00 94.62 146 PHE A O 1
ATOM 1147 N N . ARG A 1 147 ? 23.704 -1.769 -21.575 1.00 90.81 147 ARG A N 1
ATOM 1148 C CA . ARG A 1 147 ? 23.453 -0.538 -22.360 1.00 90.81 147 ARG A CA 1
ATOM 1149 C C . ARG A 1 147 ? 24.452 -0.292 -23.495 1.00 90.81 147 ARG A C 1
ATOM 1151 O O . ARG A 1 147 ? 24.083 0.271 -24.513 1.00 90.81 147 ARG A O 1
ATOM 1158 N N . ASN A 1 148 ? 25.705 -0.714 -23.320 1.00 89.06 148 ASN A N 1
ATOM 1159 C CA . ASN A 1 148 ? 26.786 -0.529 -24.296 1.00 89.06 148 ASN A CA 1
ATOM 1160 C C . ASN A 1 148 ? 27.140 -1.847 -25.005 1.00 89.06 148 ASN A C 1
ATOM 1162 O O . ASN A 1 148 ? 28.223 -1.971 -25.573 1.00 89.06 148 ASN A O 1
ATOM 1166 N N . HIS A 1 149 ? 26.281 -2.863 -24.906 1.00 92.81 149 HIS A N 1
ATOM 1167 C CA . HIS A 1 149 ? 26.556 -4.162 -25.499 1.00 92.81 149 HIS A CA 1
ATOM 1168 C C . HIS A 1 149 ? 26.494 -4.076 -27.033 1.00 92.81 149 HIS A C 1
ATOM 1170 O O . HIS A 1 149 ? 25.675 -3.342 -27.591 1.00 92.81 149 HIS A O 1
ATOM 1176 N N . GLU A 1 150 ? 27.353 -4.826 -27.729 1.00 90.88 150 GLU A N 1
ATOM 1177 C CA . GLU A 1 150 ? 27.442 -4.789 -29.199 1.00 90.88 150 GLU A CA 1
ATOM 1178 C C . GLU A 1 150 ? 26.143 -5.283 -29.861 1.00 90.88 150 GLU A C 1
ATOM 1180 O O . GLU A 1 150 ? 25.638 -4.668 -30.800 1.00 90.88 150 GLU A O 1
ATOM 1185 N N . VAL A 1 151 ? 25.567 -6.354 -29.306 1.00 92.81 151 VAL A N 1
ATOM 1186 C CA . VAL A 1 151 ? 24.246 -6.899 -29.665 1.00 92.81 151 VAL A CA 1
ATOM 1187 C C . VAL A 1 151 ? 23.138 -5.903 -29.305 1.00 92.81 151 VAL A C 1
ATOM 1189 O O . VAL A 1 151 ? 22.921 -5.608 -28.127 1.00 92.81 151 VAL A O 1
ATOM 1192 N N . ALA A 1 152 ? 22.430 -5.404 -30.317 1.00 90.38 152 ALA A N 1
ATOM 1193 C CA . ALA A 1 152 ? 21.436 -4.343 -30.176 1.00 90.38 152 ALA A CA 1
ATOM 1194 C C . ALA A 1 152 ? 20.210 -4.773 -29.353 1.00 90.38 152 ALA A C 1
ATOM 1196 O O . ALA A 1 152 ? 19.728 -4.008 -28.525 1.00 90.38 152 ALA A O 1
ATOM 1197 N N . GLU A 1 153 ? 19.787 -6.029 -29.473 1.00 93.50 153 GLU A N 1
ATOM 1198 C CA . GLU A 1 153 ? 18.674 -6.606 -28.718 1.00 93.50 153 GLU A CA 1
ATOM 1199 C C . GLU A 1 153 ? 18.954 -6.622 -27.208 1.00 93.50 153 GLU A C 1
ATOM 1201 O O . GLU A 1 153 ? 18.047 -6.451 -26.396 1.00 93.50 153 GLU A O 1
ATOM 1206 N N . LEU A 1 154 ? 20.220 -6.788 -26.805 1.00 93.75 154 LEU A N 1
ATOM 1207 C CA . LEU A 1 154 ? 20.603 -6.698 -25.394 1.00 93.75 154 LEU A CA 1
ATOM 1208 C C . LEU A 1 154 ? 20.548 -5.253 -24.887 1.00 93.75 154 LEU A C 1
ATOM 1210 O O . LEU A 1 154 ? 20.178 -5.037 -23.731 1.00 93.75 154 LEU A O 1
ATOM 1214 N N . ARG A 1 155 ? 20.838 -4.265 -25.744 1.00 93.00 155 ARG A N 1
ATOM 1215 C CA . ARG A 1 155 ? 20.605 -2.853 -25.409 1.00 93.00 155 ARG A CA 1
ATOM 1216 C C . ARG A 1 155 ? 19.114 -2.580 -25.247 1.00 93.00 155 ARG A C 1
ATOM 1218 O O . ARG A 1 155 ? 18.738 -1.967 -24.254 1.00 93.00 155 ARG A O 1
ATOM 1225 N N . ASP A 1 156 ? 18.269 -3.088 -26.146 1.00 94.69 156 ASP A N 1
ATOM 1226 C CA . ASP A 1 156 ? 16.811 -2.982 -26.005 1.00 94.69 156 ASP A CA 1
ATOM 1227 C C . ASP A 1 156 ? 16.359 -3.575 -24.659 1.00 94.69 156 ASP A C 1
ATOM 1229 O O . ASP A 1 156 ? 15.709 -2.899 -23.869 1.00 94.69 156 ASP A O 1
ATOM 1233 N N . VAL A 1 157 ? 16.810 -4.778 -24.290 1.00 94.31 157 VAL A N 1
ATOM 1234 C CA . VAL A 1 157 ? 16.506 -5.356 -22.964 1.00 94.31 157 VAL A CA 1
ATOM 1235 C C . VAL A 1 157 ? 16.952 -4.444 -21.811 1.00 94.31 157 VAL A C 1
ATOM 1237 O O . VAL A 1 157 ? 16.216 -4.301 -20.833 1.00 94.31 157 VAL A O 1
ATOM 1240 N N . ALA A 1 158 ? 18.114 -3.792 -21.912 1.00 95.19 158 ALA A N 1
ATOM 1241 C CA . ALA A 1 158 ? 18.589 -2.848 -20.899 1.00 95.19 158 ALA A CA 1
ATOM 1242 C C . ALA A 1 158 ? 17.596 -1.691 -20.688 1.00 95.19 158 ALA A C 1
ATOM 1244 O O . ALA A 1 158 ? 17.239 -1.379 -19.549 1.00 95.19 158 ALA A O 1
ATOM 1245 N N . TYR A 1 159 ? 17.122 -1.079 -21.775 1.00 95.31 159 TYR A N 1
ATOM 1246 C CA . TYR A 1 159 ? 16.147 0.010 -21.716 1.00 95.31 159 TYR A CA 1
ATOM 1247 C C . TYR A 1 159 ? 14.765 -0.467 -21.256 1.00 95.31 159 TYR A C 1
ATOM 1249 O O . TYR A 1 159 ? 14.123 0.233 -20.473 1.00 95.31 159 TYR A O 1
ATOM 1257 N N . ALA A 1 160 ? 14.328 -1.667 -21.647 1.00 96.12 160 ALA A N 1
ATOM 1258 C CA . ALA A 1 160 ? 13.088 -2.259 -21.149 1.00 96.12 160 ALA A CA 1
ATOM 1259 C C . ALA A 1 160 ? 13.132 -2.433 -19.625 1.00 96.12 160 ALA A C 1
ATOM 1261 O O . ALA A 1 160 ? 12.211 -2.020 -18.923 1.00 96.12 160 ALA A O 1
ATOM 1262 N N . VAL A 1 161 ? 14.233 -2.971 -19.091 1.00 96.62 161 VAL A N 1
ATOM 1263 C CA . VAL A 1 161 ? 14.441 -3.118 -17.641 1.00 96.62 161 VAL A CA 1
ATOM 1264 C C . VAL A 1 161 ? 14.489 -1.757 -16.942 1.00 96.62 161 VAL A C 1
ATOM 1266 O O . VAL A 1 161 ? 13.959 -1.614 -15.841 1.00 96.62 161 VAL A O 1
ATOM 1269 N N . LEU A 1 162 ? 15.048 -0.731 -17.587 1.00 96.44 162 LEU A N 1
ATOM 1270 C CA . LEU A 1 162 ? 15.030 0.631 -17.058 1.00 96.44 162 LEU A CA 1
ATOM 1271 C C . LEU A 1 162 ? 13.608 1.219 -16.995 1.00 96.44 162 LEU A C 1
ATOM 1273 O O . LEU A 1 162 ? 13.277 1.876 -16.011 1.00 96.44 162 LEU A O 1
ATOM 1277 N N . ILE A 1 163 ? 12.748 0.940 -17.985 1.00 96.44 163 ILE A N 1
ATOM 1278 C CA . ILE A 1 163 ? 11.315 1.289 -17.942 1.00 96.44 163 ILE A CA 1
ATOM 1279 C C . ILE A 1 163 ? 10.626 0.575 -16.772 1.00 96.44 163 ILE A C 1
ATOM 1281 O O . ILE A 1 163 ? 9.879 1.211 -16.027 1.00 96.44 163 ILE A O 1
ATOM 1285 N N . VAL A 1 164 ? 10.898 -0.722 -16.573 1.00 97.19 164 VAL A N 1
ATOM 1286 C CA . VAL A 1 164 ? 10.368 -1.487 -15.431 1.00 97.19 164 VAL A CA 1
ATOM 1287 C C . VAL A 1 164 ? 10.765 -0.828 -14.104 1.00 97.19 164 VAL A C 1
ATOM 1289 O O . VAL A 1 164 ? 9.889 -0.535 -13.291 1.00 97.19 164 VAL A O 1
ATOM 1292 N N . GLY A 1 165 ? 12.045 -0.492 -13.924 1.00 97.19 165 GLY A N 1
ATOM 1293 C CA . GLY A 1 165 ? 12.520 0.181 -12.712 1.00 97.19 165 GLY A CA 1
ATOM 1294 C C . GLY A 1 165 ? 11.970 1.599 -12.533 1.00 97.19 165 GLY A C 1
ATOM 1295 O O . GLY A 1 165 ? 11.730 2.024 -11.406 1.00 97.19 165 GLY A O 1
ATOM 1296 N N . ALA A 1 166 ? 11.715 2.337 -13.618 1.00 96.25 166 ALA A N 1
ATOM 1297 C CA . ALA A 1 166 ? 11.082 3.655 -13.545 1.00 96.25 166 ALA A CA 1
ATOM 1298 C C . ALA A 1 166 ? 9.643 3.565 -13.004 1.00 96.25 166 ALA A C 1
ATOM 1300 O O . ALA A 1 166 ? 9.230 4.405 -12.203 1.00 96.25 166 ALA A O 1
ATOM 1301 N N . ILE A 1 167 ? 8.897 2.523 -13.386 1.00 95.69 167 ILE A N 1
ATOM 1302 C CA . ILE A 1 167 ? 7.561 2.246 -12.840 1.00 95.69 167 ILE A CA 1
ATOM 1303 C C . ILE A 1 167 ? 7.657 1.918 -11.348 1.00 95.69 167 ILE A C 1
ATOM 1305 O O . ILE A 1 167 ? 6.951 2.538 -10.551 1.00 95.69 167 ILE A O 1
ATOM 1309 N N . GLY A 1 168 ? 8.557 1.007 -10.962 1.00 95.94 168 GLY A N 1
ATOM 1310 C CA . GLY A 1 168 ? 8.807 0.675 -9.556 1.00 95.94 168 GLY A CA 1
ATOM 1311 C C . GLY A 1 168 ? 9.184 1.900 -8.721 1.00 95.94 168 GLY A C 1
ATOM 1312 O O . GLY A 1 168 ? 8.640 2.117 -7.638 1.00 95.94 168 GLY A O 1
ATOM 1313 N N . PHE A 1 169 ? 10.022 2.787 -9.265 1.00 95.62 169 PHE A N 1
ATOM 1314 C CA . PHE A 1 169 ? 10.398 4.046 -8.624 1.00 95.62 169 PHE A CA 1
ATOM 1315 C C . PHE A 1 169 ? 9.208 4.988 -8.408 1.00 95.62 169 PHE A C 1
ATOM 1317 O O . PHE A 1 169 ? 9.087 5.567 -7.330 1.00 95.62 169 PHE A O 1
ATOM 1324 N N . VAL A 1 170 ? 8.315 5.144 -9.390 1.00 93.75 170 VAL A N 1
ATOM 1325 C CA . VAL A 1 170 ? 7.108 5.977 -9.237 1.00 93.75 170 VAL A CA 1
ATOM 1326 C C . VAL A 1 170 ? 6.202 5.424 -8.136 1.00 93.75 170 VAL A C 1
ATOM 1328 O O . VAL A 1 170 ? 5.715 6.190 -7.300 1.00 93.75 170 VAL A O 1
ATOM 1331 N N . VAL A 1 171 ? 6.015 4.102 -8.095 1.00 93.19 171 VAL A N 1
ATOM 1332 C CA . VAL A 1 171 ? 5.221 3.436 -7.053 1.00 93.19 171 VAL A CA 1
ATOM 1333 C C . VAL A 1 171 ? 5.866 3.625 -5.676 1.00 93.19 171 VAL A C 1
ATOM 1335 O O . VAL A 1 171 ? 5.185 4.023 -4.731 1.00 93.19 171 VAL A O 1
ATOM 1338 N N . LEU A 1 172 ? 7.182 3.420 -5.563 1.00 94.62 172 LEU A N 1
ATOM 1339 C CA . LEU A 1 172 ? 7.950 3.665 -4.341 1.00 94.62 172 LEU A CA 1
ATOM 1340 C C . LEU A 1 172 ? 7.820 5.118 -3.873 1.00 94.62 172 LEU A C 1
ATOM 1342 O O . LEU A 1 172 ? 7.540 5.360 -2.698 1.00 94.62 172 LEU A O 1
ATOM 1346 N N . PHE A 1 173 ? 8.016 6.075 -4.784 1.00 93.44 173 PHE A N 1
ATOM 1347 C CA . PHE A 1 173 ? 7.939 7.502 -4.492 1.00 93.44 173 PHE A CA 1
ATOM 1348 C C . PHE A 1 173 ? 6.568 7.871 -3.940 1.00 93.44 173 PHE A C 1
ATOM 1350 O O . PHE A 1 173 ? 6.507 8.530 -2.913 1.00 93.44 173 PHE A O 1
ATOM 1357 N N . TYR A 1 174 ? 5.485 7.406 -4.567 1.00 92.31 174 TYR A N 1
ATOM 1358 C CA . TYR A 1 174 ? 4.124 7.632 -4.085 1.00 92.31 174 TYR A CA 1
ATOM 1359 C C . TYR A 1 174 ? 3.895 6.978 -2.708 1.00 92.31 174 TYR A C 1
ATOM 1361 O O . TYR A 1 174 ? 3.358 7.608 -1.797 1.00 92.31 174 TYR A O 1
ATOM 1369 N N . ASN A 1 175 ? 4.344 5.733 -2.523 1.00 92.69 175 ASN A N 1
ATOM 1370 C CA . ASN A 1 175 ? 4.041 4.942 -1.331 1.00 92.69 175 ASN A CA 1
ATOM 1371 C C . ASN A 1 175 ? 4.831 5.351 -0.072 1.00 92.69 175 ASN A C 1
ATOM 1373 O O . ASN A 1 175 ? 4.327 5.222 1.042 1.00 92.69 175 ASN A O 1
ATOM 1377 N N . ILE A 1 176 ? 6.063 5.845 -0.206 1.00 93.38 176 ILE A N 1
ATOM 1378 C CA . ILE A 1 176 ? 6.915 6.165 0.954 1.00 93.38 176 ILE A CA 1
ATOM 1379 C C . ILE A 1 176 ? 6.600 7.531 1.589 1.00 93.38 176 ILE A C 1
ATOM 1381 O O . ILE A 1 176 ? 7.129 7.853 2.655 1.00 93.38 176 ILE A O 1
ATOM 1385 N N . LEU A 1 177 ? 5.736 8.345 0.969 1.00 92.12 177 LEU A N 1
ATOM 1386 C CA . LEU A 1 177 ? 5.426 9.689 1.462 1.00 92.12 177 LEU A CA 1
ATOM 1387 C C . LEU A 1 177 ? 4.787 9.645 2.862 1.00 92.12 177 LEU A C 1
ATOM 1389 O O . LEU A 1 177 ? 3.818 8.914 3.073 1.00 92.12 177 LEU A O 1
ATOM 1393 N N . PRO A 1 178 ? 5.276 10.453 3.825 1.00 90.69 178 PRO A N 1
ATOM 1394 C CA . PRO A 1 178 ? 4.849 10.406 5.225 1.00 90.69 178 PRO A CA 1
ATOM 1395 C C . PRO A 1 178 ? 3.567 11.210 5.502 1.00 90.69 178 PRO A C 1
ATOM 1397 O O . PRO A 1 178 ? 3.305 11.600 6.638 1.00 90.69 178 PRO A O 1
ATOM 1400 N N . PHE A 1 179 ? 2.774 11.515 4.479 1.00 85.50 179 PHE A N 1
ATOM 1401 C CA . PHE A 1 179 ? 1.554 12.305 4.598 1.00 85.50 179 PHE A CA 1
ATOM 1402 C C . PHE A 1 179 ? 0.428 11.662 3.804 1.00 85.50 179 PHE A C 1
ATOM 1404 O O . PHE A 1 179 ? 0.653 10.986 2.803 1.00 85.50 179 PHE A O 1
ATOM 1411 N N . ARG A 1 180 ? -0.800 11.894 4.265 1.00 82.31 180 ARG A N 1
ATOM 1412 C CA . ARG A 1 180 ? -1.991 11.377 3.609 1.00 82.31 180 ARG A CA 1
ATOM 1413 C C . ARG A 1 180 ? -2.203 12.060 2.264 1.00 82.31 180 ARG A C 1
ATOM 1415 O O . ARG A 1 180 ? -2.234 13.290 2.174 1.00 82.31 180 ARG A O 1
ATOM 1422 N N . ILE A 1 181 ? -2.365 11.225 1.255 1.00 82.38 181 ILE A N 1
ATOM 1423 C CA . ILE A 1 181 ? -2.816 11.582 -0.086 1.00 82.38 181 ILE A CA 1
ATOM 1424 C C . ILE A 1 181 ? -4.214 10.979 -0.285 1.00 82.38 181 ILE A C 1
ATOM 1426 O O . ILE A 1 181 ? -4.946 10.782 0.685 1.00 82.38 181 ILE A O 1
ATOM 1430 N N . ASP A 1 182 ? -4.613 10.700 -1.518 1.00 75.56 182 ASP A N 1
ATOM 1431 C CA . ASP A 1 182 ? -5.881 10.043 -1.843 1.00 75.56 182 ASP A CA 1
ATOM 1432 C C . ASP A 1 182 ? -5.995 8.619 -1.266 1.00 75.56 182 ASP A C 1
ATOM 1434 O O . ASP A 1 182 ? -7.101 8.157 -0.982 1.00 75.56 182 ASP A O 1
ATOM 1438 N N . SER A 1 183 ? -4.864 7.959 -1.001 1.00 75.00 183 SER A N 1
ATOM 1439 C CA . SER A 1 183 ? -4.786 6.651 -0.346 1.00 75.00 183 SER A CA 1
ATOM 1440 C C . SER A 1 183 ? -4.047 6.694 1.006 1.00 75.00 183 SER A C 1
ATOM 1442 O O . SER A 1 183 ? -3.313 7.635 1.328 1.00 75.00 183 SER A O 1
ATOM 1444 N N . LEU A 1 184 ? -4.246 5.658 1.834 1.00 83.25 184 LEU A N 1
ATOM 1445 C CA . LEU A 1 184 ? -3.431 5.410 3.031 1.00 83.25 184 LEU A CA 1
ATOM 1446 C C . LEU A 1 184 ? -2.160 4.645 2.643 1.00 83.25 184 LEU A C 1
ATOM 1448 O O . LEU A 1 184 ? -2.130 3.416 2.720 1.00 83.25 184 LEU A O 1
ATOM 1452 N N . THR A 1 185 ? -1.125 5.381 2.250 1.00 90.06 185 THR A N 1
ATOM 1453 C CA . THR A 1 185 ? 0.184 4.824 1.882 1.00 90.06 185 THR A CA 1
ATOM 1454 C C . THR A 1 185 ? 0.927 4.215 3.069 1.00 90.06 185 THR A C 1
ATOM 1456 O O . THR A 1 185 ? 0.650 4.528 4.236 1.00 90.06 185 THR A O 1
ATOM 1459 N N . ASP A 1 186 ? 1.921 3.370 2.792 1.00 92.38 186 ASP A N 1
ATOM 1460 C CA . ASP A 1 186 ? 2.737 2.783 3.855 1.00 92.38 186 ASP A CA 1
ATOM 1461 C C . ASP A 1 186 ? 3.597 3.815 4.572 1.00 92.38 186 ASP A C 1
ATOM 1463 O O . ASP A 1 186 ? 3.738 3.743 5.791 1.00 92.38 186 ASP A O 1
ATOM 1467 N N . GLY A 1 187 ? 4.125 4.806 3.849 1.00 92.38 187 GLY A N 1
ATOM 1468 C CA . GLY A 1 187 ? 4.862 5.926 4.427 1.00 92.38 187 GLY A CA 1
ATOM 1469 C C . GLY A 1 187 ? 4.030 6.661 5.470 1.00 92.38 187 GLY A C 1
ATOM 1470 O O . GLY A 1 187 ? 4.478 6.871 6.600 1.00 92.38 187 GLY A O 1
ATOM 1471 N N . TYR A 1 188 ? 2.773 6.964 5.144 1.00 90.19 188 TYR A N 1
ATOM 1472 C CA . TYR A 1 188 ? 1.854 7.581 6.089 1.00 90.19 188 TYR A CA 1
ATOM 1473 C C . TYR A 1 188 ? 1.529 6.642 7.260 1.00 90.19 188 TYR A C 1
ATOM 1475 O O . TYR A 1 188 ? 1.606 7.058 8.418 1.00 90.19 188 TYR A O 1
ATOM 1483 N N . ARG A 1 189 ? 1.257 5.354 7.005 1.00 90.50 189 ARG A N 1
ATOM 1484 C CA . ARG A 1 189 ? 1.012 4.355 8.064 1.00 90.50 189 ARG A CA 1
ATOM 1485 C C . ARG A 1 189 ? 2.195 4.195 9.016 1.00 90.50 189 ARG A C 1
ATOM 1487 O O . ARG A 1 189 ? 1.976 4.085 10.222 1.00 90.50 189 ARG A O 1
ATOM 1494 N N . LEU A 1 190 ? 3.427 4.255 8.514 1.00 93.19 190 LEU A N 1
ATOM 1495 C CA . LEU A 1 190 ? 4.653 4.215 9.313 1.00 93.19 190 LEU A CA 1
ATOM 1496 C C . LEU A 1 190 ? 4.732 5.375 10.304 1.00 93.19 190 LEU A C 1
ATOM 1498 O O . LEU A 1 190 ? 5.098 5.155 11.461 1.00 93.19 190 LEU A O 1
ATOM 1502 N N . THR A 1 191 ? 4.332 6.586 9.895 1.00 90.06 191 THR A N 1
ATOM 1503 C CA . THR A 1 191 ? 4.270 7.723 10.830 1.00 90.06 191 THR A CA 1
ATOM 1504 C C . THR A 1 191 ? 3.301 7.452 11.975 1.00 90.06 191 THR A C 1
ATOM 1506 O O . THR A 1 191 ? 3.593 7.785 13.123 1.00 90.06 191 THR A O 1
ATOM 1509 N N . MET A 1 192 ? 2.188 6.769 11.704 1.00 86.12 192 MET A N 1
ATOM 1510 C CA . MET A 1 192 ? 1.165 6.515 12.708 1.00 86.12 192 MET A CA 1
ATOM 1511 C C . MET A 1 192 ? 1.555 5.399 13.686 1.00 86.12 192 MET A C 1
ATOM 1513 O O . MET A 1 192 ? 1.371 5.564 14.892 1.00 86.12 192 MET A O 1
ATOM 1517 N N . VAL A 1 193 ? 2.131 4.289 13.204 1.00 90.31 193 VAL A N 1
ATOM 1518 C CA . VAL A 1 193 ? 2.552 3.148 14.053 1.00 90.31 193 VAL A CA 1
ATOM 1519 C C . VAL A 1 193 ? 3.861 3.396 14.820 1.00 90.31 193 VAL A C 1
ATOM 1521 O O . VAL A 1 193 ? 4.345 2.518 15.549 1.00 90.31 193 VAL A O 1
ATOM 1524 N N . SER A 1 194 ? 4.429 4.598 14.674 1.00 86.69 194 SER A N 1
ATOM 1525 C CA . SER A 1 194 ? 5.596 5.043 15.432 1.00 86.69 194 SER A CA 1
ATOM 1526 C C . SER A 1 194 ? 5.328 5.204 16.921 1.00 86.69 194 SER A C 1
ATOM 1528 O O . SER A 1 194 ? 6.177 4.843 17.737 1.00 86.69 194 SER A O 1
ATOM 1530 N N . ASN A 1 195 ? 4.113 5.618 17.281 1.00 86.88 195 ASN A N 1
ATOM 1531 C CA . ASN A 1 195 ? 3.651 5.609 18.660 1.00 86.88 195 ASN A CA 1
ATOM 1532 C C . ASN A 1 195 ? 3.356 4.153 19.101 1.00 86.88 195 ASN A C 1
ATOM 1534 O O . ASN A 1 195 ? 2.540 3.479 18.462 1.00 86.88 195 ASN A O 1
ATOM 1538 N N . PRO A 1 196 ? 3.960 3.653 20.201 1.00 87.31 196 PRO A N 1
ATOM 1539 C CA . PRO A 1 196 ? 3.698 2.308 20.719 1.00 87.31 196 PRO A CA 1
ATOM 1540 C C . PRO A 1 196 ? 2.214 2.002 20.966 1.00 87.31 196 PRO A C 1
ATOM 1542 O O . PRO A 1 196 ? 1.780 0.878 20.725 1.00 87.31 196 PRO A O 1
ATOM 1545 N N . LYS A 1 197 ? 1.413 2.991 21.386 1.00 87.19 197 LYS A N 1
ATOM 1546 C CA . LYS A 1 197 ? -0.031 2.810 21.604 1.00 87.19 197 LYS A CA 1
ATOM 1547 C C . LYS A 1 197 ? -0.786 2.607 20.296 1.00 87.19 197 LYS A C 1
ATOM 1549 O O . LYS A 1 197 ? -1.609 1.703 20.207 1.00 87.19 197 LYS A O 1
ATOM 1554 N N . ASN A 1 198 ? -0.454 3.378 19.259 1.00 87.38 198 ASN A N 1
ATOM 1555 C CA . ASN A 1 198 ? -1.027 3.189 17.923 1.00 87.38 198 ASN A CA 1
ATOM 1556 C C . ASN A 1 198 ? -0.644 1.836 17.332 1.00 87.38 198 ASN A C 1
ATOM 1558 O O . ASN A 1 198 ? -1.440 1.230 16.629 1.00 87.38 198 ASN A O 1
ATOM 1562 N N . ARG A 1 199 ? 0.560 1.343 17.634 1.00 90.75 199 ARG A N 1
ATOM 1563 C CA . ARG A 1 199 ? 0.991 0.003 17.232 1.00 90.75 199 ARG A CA 1
ATOM 1564 C C . ARG A 1 199 ? 0.145 -1.088 17.887 1.00 90.75 199 ARG A C 1
ATOM 1566 O O . ARG A 1 199 ? -0.318 -1.984 17.191 1.00 90.75 199 ARG A O 1
ATOM 1573 N N . ALA A 1 200 ? -0.079 -0.992 19.197 1.00 89.81 200 ALA A N 1
ATOM 1574 C CA . ALA A 1 200 ? -0.950 -1.921 19.911 1.00 89.81 200 ALA A CA 1
ATOM 1575 C C . ALA A 1 200 ? -2.389 -1.864 19.367 1.00 89.81 200 ALA A C 1
ATOM 1577 O O . ALA A 1 200 ? -2.975 -2.901 19.067 1.00 89.81 200 ALA A O 1
ATOM 1578 N N . ALA A 1 201 ? -2.920 -0.657 19.150 1.00 89.12 201 ALA A N 1
ATOM 1579 C CA . ALA A 1 201 ? -4.245 -0.455 18.570 1.00 89.12 201 ALA A CA 1
ATOM 1580 C C . ALA A 1 201 ? -4.357 -1.007 17.141 1.00 89.12 201 ALA A C 1
ATOM 1582 O O . ALA A 1 201 ? -5.352 -1.640 16.814 1.00 89.12 201 ALA A O 1
ATOM 1583 N N . PHE A 1 202 ? -3.329 -0.831 16.306 1.00 91.31 202 PHE A N 1
ATOM 1584 C CA . PHE A 1 202 ? -3.270 -1.391 14.955 1.00 91.31 202 PHE A CA 1
ATOM 1585 C C . PHE A 1 202 ? -3.341 -2.923 14.975 1.00 91.31 202 PHE A C 1
ATOM 1587 O O . PHE A 1 202 ? -4.146 -3.515 14.260 1.00 91.31 202 PHE A O 1
ATOM 1594 N N . ASN A 1 203 ? -2.541 -3.572 15.825 1.00 93.31 203 ASN A N 1
ATOM 1595 C CA . ASN A 1 203 ? -2.549 -5.030 15.950 1.00 93.31 203 ASN A CA 1
ATOM 1596 C C . ASN A 1 203 ? -3.904 -5.544 16.443 1.00 93.31 203 ASN A C 1
ATOM 1598 O O . ASN A 1 203 ? -4.425 -6.534 15.928 1.00 93.31 203 ASN A O 1
ATOM 1602 N N . GLU A 1 204 ? -4.475 -4.861 17.431 1.00 90.88 204 GLU A N 1
ATOM 1603 C CA . GLU A 1 204 ? -5.763 -5.222 18.006 1.00 90.88 204 GLU A CA 1
ATOM 1604 C C . GLU A 1 204 ? -6.906 -5.024 17.005 1.00 90.88 204 GLU A C 1
ATOM 1606 O O . GLU A 1 204 ? -7.768 -5.891 16.892 1.00 90.88 204 GLU A O 1
ATOM 1611 N N . LEU A 1 205 ? -6.869 -3.956 16.205 1.00 89.94 205 LEU A N 1
ATOM 1612 C CA . LEU A 1 205 ? -7.831 -3.715 15.130 1.00 89.94 205 LEU A CA 1
ATOM 1613 C C . LEU A 1 205 ? -7.807 -4.850 14.103 1.00 89.94 205 LEU A C 1
ATOM 1615 O O . LEU A 1 205 ? -8.851 -5.415 13.790 1.00 89.94 205 LEU A O 1
ATOM 1619 N N . LEU A 1 206 ? -6.616 -5.252 13.645 1.00 91.50 206 LEU A N 1
ATOM 1620 C CA . LEU A 1 206 ? -6.466 -6.378 12.717 1.00 91.50 206 LEU A CA 1
ATOM 1621 C C . LEU A 1 206 ? -6.993 -7.692 13.305 1.00 91.50 206 LEU A C 1
ATOM 1623 O O . LEU A 1 206 ? -7.615 -8.484 12.595 1.00 91.50 206 LEU A O 1
ATOM 1627 N N . ARG A 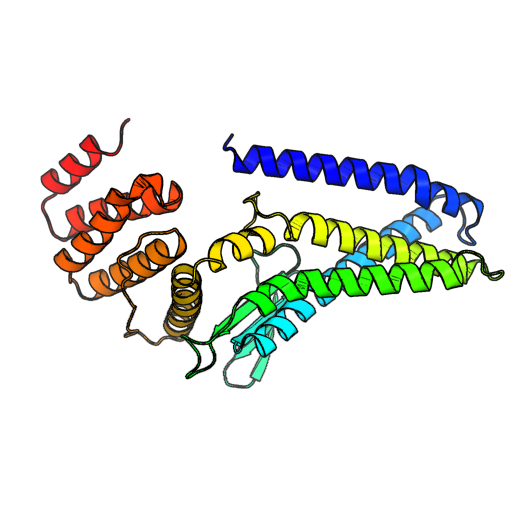1 207 ? -6.749 -7.937 14.598 1.00 92.06 207 ARG A N 1
ATOM 1628 C CA . ARG A 1 207 ? -7.253 -9.125 15.296 1.00 92.06 207 ARG A CA 1
ATOM 1629 C C . ARG A 1 207 ? -8.777 -9.110 15.370 1.00 92.06 207 ARG A C 1
ATOM 1631 O O . ARG A 1 207 ? -9.405 -10.092 14.989 1.00 92.06 207 ARG A O 1
ATOM 1638 N N . VAL A 1 208 ? -9.365 -8.018 15.852 1.00 89.25 208 VAL A N 1
ATOM 1639 C CA . VAL A 1 208 ? -10.816 -7.882 16.027 1.00 89.25 208 VAL A CA 1
ATOM 1640 C C . VAL A 1 208 ? -11.534 -8.017 14.685 1.00 89.25 208 VAL A C 1
ATOM 1642 O O . VAL A 1 208 ? -12.441 -8.839 14.566 1.00 89.25 208 VAL A O 1
ATOM 1645 N N . ASP A 1 209 ? -11.074 -7.305 13.655 1.00 87.12 209 ASP A N 1
ATOM 1646 C CA . ASP A 1 209 ? -11.648 -7.377 12.309 1.00 87.12 209 ASP A CA 1
ATOM 1647 C C . ASP A 1 209 ? -11.583 -8.794 11.730 1.00 87.12 209 ASP A C 1
ATOM 1649 O O . ASP A 1 209 ? -12.523 -9.244 11.069 1.00 87.12 209 ASP A O 1
ATOM 1653 N N . TYR A 1 210 ? -10.479 -9.510 11.966 1.00 88.44 210 TYR A N 1
ATOM 1654 C CA . TYR A 1 210 ? -10.340 -10.896 11.538 1.00 88.44 210 TYR A CA 1
ATOM 1655 C C . TYR A 1 210 ? -11.357 -11.804 12.237 1.00 88.44 210 TYR A C 1
ATOM 1657 O O . TYR A 1 210 ? -12.066 -12.546 11.559 1.00 88.44 210 TYR A O 1
ATOM 1665 N N . LE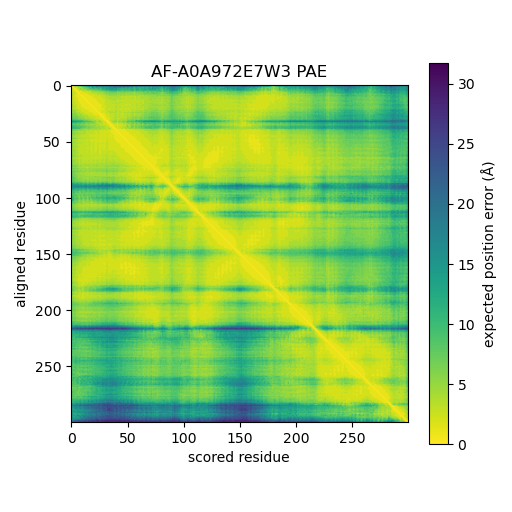U A 1 211 ? -11.465 -11.737 13.566 1.00 87.50 211 LEU A N 1
ATOM 1666 C CA . LEU A 1 211 ? -12.339 -12.626 14.339 1.00 87.50 211 LEU A CA 1
ATOM 1667 C C . LEU A 1 211 ? -13.823 -12.382 14.035 1.00 87.50 211 LEU A C 1
ATOM 1669 O O . LEU A 1 211 ? -14.559 -13.346 13.820 1.00 87.50 211 LEU A O 1
ATOM 1673 N N . ILE A 1 212 ? -14.236 -11.115 13.906 1.00 84.31 212 ILE A N 1
ATOM 1674 C CA . ILE A 1 212 ? -15.607 -10.747 13.518 1.00 84.31 212 ILE A CA 1
ATOM 1675 C C . ILE A 1 212 ? -15.941 -11.307 12.127 1.00 84.31 212 ILE A C 1
ATOM 1677 O O . ILE A 1 212 ? -16.975 -11.949 11.949 1.00 84.31 212 ILE A O 1
ATOM 1681 N N . LYS A 1 213 ? -15.052 -11.132 11.136 1.00 83.31 213 LYS A N 1
ATOM 1682 C CA . LYS A 1 213 ? -15.269 -11.642 9.765 1.00 83.31 213 LYS A CA 1
ATOM 1683 C C . LYS A 1 213 ? -15.340 -13.167 9.687 1.00 83.31 213 LYS A C 1
ATOM 1685 O O . LYS A 1 213 ? -15.957 -13.688 8.764 1.00 83.31 213 LYS A O 1
ATOM 1690 N N . HIS A 1 214 ? -14.733 -13.870 10.641 1.00 82.12 214 HIS A N 1
ATOM 1691 C CA . HIS A 1 214 ? -14.766 -15.331 10.733 1.00 82.12 214 HIS A CA 1
ATOM 1692 C C . HIS A 1 214 ? -15.837 -15.843 11.712 1.00 82.12 214 HIS A C 1
ATOM 1694 O O . HIS A 1 214 ? -15.795 -17.001 12.122 1.00 82.12 214 HIS A O 1
ATOM 1700 N N . GLY A 1 215 ? -16.814 -15.002 12.070 1.00 77.56 215 GLY A N 1
ATOM 1701 C CA . GLY A 1 215 ? -18.012 -15.417 12.800 1.00 77.56 215 GLY A CA 1
ATOM 1702 C C . GLY A 1 215 ? -17.817 -15.626 14.301 1.00 77.56 215 GLY A C 1
ATOM 1703 O O . GLY A 1 215 ? -18.694 -16.197 14.948 1.00 77.56 215 GLY A O 1
ATOM 1704 N N . GLN A 1 216 ? -16.707 -15.166 14.885 1.00 75.75 216 GLN A N 1
ATOM 1705 C CA . GLN A 1 216 ? -16.581 -15.120 16.340 1.00 75.75 216 GLN A CA 1
ATOM 1706 C C . GLN A 1 216 ? -17.326 -13.884 16.853 1.00 75.75 216 GLN A C 1
ATOM 1708 O O . GLN A 1 216 ? -16.872 -12.759 16.673 1.00 75.75 216 GLN A O 1
ATOM 1713 N N . GLY A 1 217 ? -18.512 -14.095 17.430 1.00 62.31 217 GLY A N 1
ATOM 1714 C CA . GLY A 1 217 ? -19.421 -13.011 17.821 1.00 62.31 217 GLY A CA 1
ATOM 1715 C C . GLY A 1 217 ? -19.082 -12.316 19.144 1.00 62.31 217 GLY A C 1
ATOM 1716 O O . GLY A 1 217 ? -19.443 -11.157 19.320 1.00 62.31 217 GLY A O 1
ATOM 1717 N N . ASP A 1 218 ? -18.371 -12.979 20.062 1.00 71.69 218 ASP A N 1
ATOM 1718 C CA . ASP A 1 218 ? -17.988 -12.392 21.355 1.00 71.69 218 ASP A CA 1
ATOM 1719 C C . ASP A 1 218 ? -16.479 -12.149 21.416 1.00 71.69 218 ASP A C 1
ATOM 1721 O O . ASP A 1 218 ? -15.718 -12.847 22.086 1.00 71.69 218 ASP A O 1
ATOM 1725 N N . VAL A 1 219 ? -16.030 -11.176 20.625 1.00 81.44 219 VAL A N 1
ATOM 1726 C CA . VAL A 1 219 ? -14.637 -10.733 20.641 1.00 81.44 219 VAL A CA 1
ATOM 1727 C C . VAL A 1 219 ? -14.471 -9.714 21.759 1.00 81.44 219 VAL A C 1
ATOM 1729 O O . VAL A 1 219 ? -15.112 -8.664 21.762 1.00 81.44 219 VAL A O 1
ATOM 1732 N N . GLU A 1 220 ? -13.576 -9.991 22.703 1.00 84.75 220 GLU A N 1
ATOM 1733 C CA . GLU A 1 220 ? -13.133 -8.978 23.656 1.00 84.75 220 GLU A CA 1
ATOM 1734 C C . GLU A 1 220 ? -12.386 -7.877 22.894 1.00 84.75 220 GLU A C 1
ATOM 1736 O O . GLU A 1 220 ? -11.398 -8.162 22.222 1.00 84.75 220 GLU A O 1
ATOM 1741 N N . ILE A 1 221 ? -12.866 -6.634 22.967 1.00 86.62 221 ILE A N 1
ATOM 1742 C CA . ILE A 1 221 ? -12.248 -5.473 22.313 1.00 86.62 221 ILE A CA 1
ATOM 1743 C C . ILE A 1 221 ? -11.691 -4.561 23.401 1.00 86.62 221 ILE A C 1
ATOM 1745 O O . ILE A 1 221 ? -12.442 -4.091 24.263 1.00 86.62 221 ILE A O 1
ATOM 1749 N N . LYS A 1 222 ? -10.381 -4.306 23.352 1.00 86.31 222 LYS A N 1
ATOM 1750 C CA . LYS A 1 222 ? -9.708 -3.385 24.273 1.00 86.31 222 LYS A CA 1
ATOM 1751 C C . LYS A 1 222 ? -10.169 -1.948 24.059 1.00 86.31 222 LYS A C 1
ATOM 1753 O O . LYS A 1 222 ? -10.332 -1.503 22.927 1.00 86.31 222 LYS A O 1
ATOM 1758 N N . ILE A 1 223 ? -10.313 -1.219 25.162 1.00 86.75 223 ILE A N 1
ATOM 1759 C CA . ILE A 1 223 ? -10.584 0.218 25.157 1.00 86.75 223 ILE A CA 1
ATOM 1760 C C . ILE A 1 223 ? -9.276 0.948 25.437 1.00 86.75 223 ILE A C 1
ATOM 1762 O O . ILE A 1 223 ? -8.534 0.586 26.349 1.00 86.75 223 ILE A O 1
ATOM 1766 N N . PHE A 1 224 ? -9.010 1.988 24.661 1.00 86.44 224 PHE A N 1
ATOM 1767 C CA . PHE A 1 224 ? -7.846 2.847 24.829 1.00 86.44 224 PHE A CA 1
ATOM 1768 C C . PHE A 1 224 ? -8.284 4.219 25.347 1.00 86.44 224 PHE A C 1
ATOM 1770 O O . PHE A 1 224 ? -9.193 4.832 24.787 1.00 86.44 224 PHE A O 1
ATOM 1777 N N . ASP A 1 225 ? -7.626 4.708 26.402 1.00 86.19 225 ASP A N 1
ATOM 1778 C CA . ASP A 1 225 ? -7.914 6.030 26.978 1.00 86.19 225 ASP A CA 1
ATOM 1779 C C . ASP A 1 225 ? -7.285 7.183 26.187 1.00 86.19 225 ASP A C 1
ATOM 1781 O O . ASP A 1 225 ? -7.856 8.268 26.114 1.00 86.19 225 ASP A O 1
ATOM 1785 N N . GLU A 1 226 ? -6.113 6.961 25.587 1.00 86.06 226 GLU A N 1
ATOM 1786 C CA . GLU A 1 226 ? -5.501 7.940 24.685 1.00 86.06 226 GLU A CA 1
ATOM 1787 C C . GLU A 1 226 ? -6.151 7.837 23.308 1.00 86.06 226 GLU A C 1
ATOM 1789 O O . GLU A 1 226 ? -6.118 6.775 22.676 1.00 86.06 226 GLU A O 1
ATOM 1794 N N . ILE A 1 227 ? -6.730 8.943 22.845 1.00 87.62 227 ILE A N 1
ATOM 1795 C CA . ILE A 1 227 ? -7.487 8.982 21.600 1.00 87.62 227 ILE A CA 1
ATOM 1796 C C . ILE A 1 227 ? -6.595 9.449 20.446 1.00 87.62 227 ILE A C 1
ATOM 1798 O O . ILE A 1 227 ? -6.049 10.546 20.434 1.00 87.62 227 ILE A O 1
ATOM 1802 N N . THR A 1 228 ? -6.482 8.589 19.446 1.00 85.19 228 THR A N 1
ATOM 1803 C CA . THR A 1 228 ? -5.870 8.805 18.137 1.00 85.19 228 THR A CA 1
ATOM 1804 C C . THR A 1 228 ? -6.816 8.217 17.091 1.00 85.19 228 THR A C 1
ATOM 1806 O O . THR A 1 228 ? -7.793 7.558 17.443 1.00 85.19 228 THR A O 1
ATOM 1809 N N . ASN 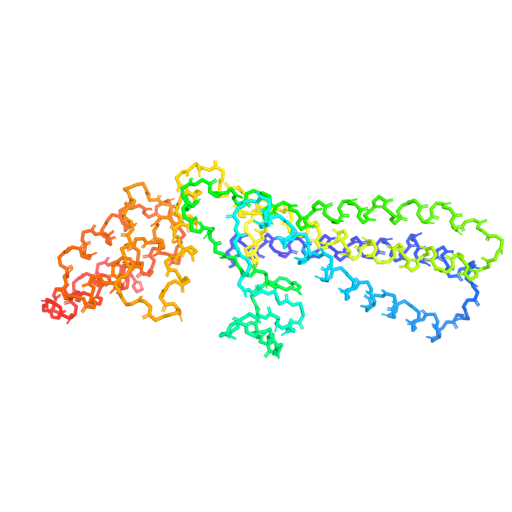A 1 229 ? -6.535 8.387 15.798 1.00 80.56 229 ASN A N 1
ATOM 1810 C CA . ASN A 1 229 ? -7.353 7.759 14.751 1.00 80.56 229 ASN A CA 1
ATOM 1811 C C . ASN A 1 229 ? -7.493 6.235 14.931 1.00 80.56 229 ASN A C 1
ATOM 1813 O O . ASN A 1 229 ? -8.601 5.710 14.863 1.00 80.56 229 ASN A O 1
ATOM 1817 N N . PHE A 1 230 ? -6.397 5.532 15.237 1.00 80.69 230 PHE A N 1
ATOM 1818 C CA . PHE A 1 230 ? -6.425 4.077 15.410 1.00 80.69 230 PHE A CA 1
ATOM 1819 C C . PHE A 1 230 ? -7.160 3.636 16.674 1.00 80.69 230 PHE A C 1
ATOM 1821 O O . PHE A 1 230 ? -7.938 2.684 16.633 1.00 80.69 230 PHE A O 1
ATOM 1828 N N . THR A 1 231 ? -6.921 4.308 17.802 1.00 87.19 231 THR A N 1
ATOM 1829 C CA . THR A 1 231 ? -7.586 3.940 19.057 1.00 87.19 231 THR A CA 1
ATOM 1830 C C . THR A 1 231 ? -9.064 4.317 19.041 1.00 87.19 231 THR A C 1
ATOM 1832 O O . THR A 1 231 ? -9.879 3.580 19.588 1.00 87.19 231 THR A O 1
ATOM 1835 N N . ALA A 1 232 ? -9.435 5.407 18.361 1.00 87.19 232 ALA A N 1
ATOM 1836 C CA . ALA A 1 232 ? -10.825 5.796 18.160 1.00 87.19 232 ALA A CA 1
ATOM 1837 C C . ALA A 1 232 ? -11.592 4.780 17.303 1.00 87.19 232 ALA A C 1
ATOM 1839 O O . ALA A 1 232 ? -12.700 4.408 17.681 1.00 87.19 232 ALA A O 1
ATOM 1840 N N . ASP A 1 233 ? -11.014 4.290 16.201 1.00 85.44 233 ASP A N 1
ATOM 1841 C CA . ASP A 1 233 ? -11.653 3.260 15.368 1.00 85.44 233 ASP A CA 1
ATOM 1842 C C . ASP A 1 233 ? -11.876 1.955 16.148 1.00 85.44 233 ASP A C 1
ATOM 1844 O O . ASP A 1 233 ? -12.959 1.367 16.086 1.00 85.44 233 ASP A O 1
ATOM 1848 N N . LEU A 1 234 ? -10.903 1.532 16.961 1.00 87.81 234 LEU A N 1
ATOM 1849 C CA . LEU A 1 234 ? -11.070 0.353 17.809 1.00 87.81 234 LEU A CA 1
ATOM 1850 C C . LEU A 1 234 ? -12.122 0.570 18.912 1.00 87.81 234 LEU A C 1
ATOM 1852 O O . LEU A 1 234 ? -12.975 -0.289 19.145 1.00 87.81 234 LEU A O 1
ATOM 1856 N N . ASN A 1 235 ? -12.103 1.734 19.562 1.00 90.94 235 ASN A N 1
ATOM 1857 C CA . ASN A 1 235 ? -13.112 2.113 20.546 1.00 90.94 235 ASN A CA 1
ATOM 1858 C C . ASN A 1 235 ? -14.520 2.150 19.916 1.00 90.94 235 ASN A C 1
ATOM 1860 O O . ASN A 1 235 ? -15.481 1.730 20.556 1.00 90.94 235 ASN A O 1
ATOM 1864 N N . LEU A 1 236 ? -14.658 2.572 18.652 1.00 89.75 236 LEU A N 1
ATOM 1865 C CA . LEU A 1 236 ? -15.922 2.495 17.911 1.00 89.75 236 LEU A CA 1
ATOM 1866 C C . LEU A 1 236 ? -16.355 1.046 17.644 1.00 89.75 236 LEU A C 1
ATOM 1868 O O . LEU A 1 236 ? -17.538 0.741 17.779 1.00 89.75 236 LEU A O 1
ATOM 1872 N N . ASN A 1 237 ? -15.432 0.128 17.343 1.00 88.88 237 ASN A N 1
ATOM 1873 C CA . ASN A 1 237 ? -15.760 -1.302 17.265 1.00 88.88 237 ASN A CA 1
ATOM 1874 C C . ASN A 1 237 ? -16.293 -1.838 18.606 1.00 88.88 237 ASN A C 1
ATOM 1876 O O . ASN A 1 237 ? -17.275 -2.584 18.628 1.00 88.88 237 ASN A O 1
ATOM 1880 N N . LYS A 1 238 ? -15.717 -1.404 19.737 1.00 90.62 238 LYS A N 1
ATOM 1881 C CA . LYS A 1 238 ? -16.255 -1.726 21.068 1.00 90.62 238 LYS A CA 1
ATOM 1882 C C . LYS A 1 238 ? -17.651 -1.142 21.276 1.00 90.62 238 LYS A C 1
ATOM 1884 O O . LYS A 1 238 ? -18.511 -1.841 21.805 1.00 90.62 238 LYS A O 1
ATOM 1889 N N . VAL A 1 239 ? -17.886 0.098 20.847 1.00 90.88 239 VAL A N 1
ATOM 1890 C CA . VAL A 1 239 ? -19.214 0.727 20.876 1.00 90.88 239 VAL A CA 1
ATOM 1891 C C . VAL A 1 239 ? -20.223 -0.142 20.132 1.00 90.88 239 VAL A C 1
ATOM 1893 O O . VAL A 1 239 ? -21.238 -0.481 20.724 1.00 90.88 239 VAL A O 1
ATOM 1896 N N . TYR A 1 240 ? -19.939 -0.585 18.904 1.00 89.62 240 TYR A N 1
ATOM 1897 C CA . TYR A 1 240 ? -20.852 -1.467 18.164 1.00 89.62 240 TYR A CA 1
ATOM 1898 C C . TYR A 1 240 ? -21.166 -2.762 18.927 1.00 89.62 240 TYR A C 1
ATOM 1900 O O . TYR A 1 240 ? -22.335 -3.098 19.092 1.00 89.62 240 TYR A O 1
ATOM 1908 N N . SER A 1 241 ? -20.151 -3.412 19.504 1.00 88.81 241 SER A N 1
ATOM 1909 C CA . SER A 1 241 ? -20.353 -4.598 20.352 1.00 88.81 241 SER A CA 1
ATOM 1910 C C . SER A 1 241 ? -21.234 -4.321 21.583 1.00 88.81 241 SER A C 1
ATOM 1912 O O . SER A 1 241 ? -22.036 -5.166 21.979 1.00 88.81 241 SER A O 1
ATOM 1914 N N . LEU A 1 242 ? -21.111 -3.142 22.204 1.00 91.06 242 LEU A N 1
ATOM 1915 C CA . LEU A 1 242 ? -21.953 -2.739 23.337 1.00 91.06 242 LEU A CA 1
ATOM 1916 C C . LEU A 1 242 ? -23.396 -2.454 22.909 1.00 91.06 242 LEU A C 1
ATOM 1918 O O . LEU A 1 242 ? -24.317 -2.775 23.657 1.00 91.06 242 LEU A O 1
ATOM 1922 N N . LEU A 1 243 ? -23.607 -1.904 21.712 1.00 90.50 243 LEU A N 1
ATOM 1923 C CA . LEU A 1 243 ? -24.946 -1.676 21.166 1.00 90.50 243 LEU A CA 1
ATOM 1924 C C . LEU A 1 243 ? -25.679 -2.987 20.899 1.00 90.50 243 LEU A C 1
ATOM 1926 O O . LEU A 1 243 ? -26.845 -3.102 21.273 1.00 90.50 243 LEU A O 1
ATOM 1930 N N . ASP A 1 244 ? -24.989 -3.994 20.362 1.00 88.06 244 ASP A N 1
ATOM 1931 C CA . ASP A 1 244 ? -25.552 -5.340 20.189 1.00 88.06 244 ASP A CA 1
ATOM 1932 C C . ASP A 1 244 ? -25.976 -5.953 21.537 1.00 88.06 244 ASP A C 1
ATOM 1934 O O . ASP A 1 244 ? -26.980 -6.661 21.633 1.00 88.06 244 ASP A O 1
ATOM 1938 N N . LYS A 1 245 ? -25.244 -5.618 22.608 1.00 90.25 245 LYS A N 1
ATOM 1939 C CA . LYS A 1 245 ? -25.526 -6.022 23.995 1.00 90.25 245 LYS A CA 1
ATOM 1940 C C . LYS A 1 245 ? -26.493 -5.084 24.731 1.00 90.25 245 LYS A C 1
ATOM 1942 O O . LYS A 1 245 ? -26.777 -5.322 25.902 1.00 90.25 245 LYS A O 1
ATOM 1947 N N . LYS A 1 246 ? -27.013 -4.040 24.072 1.00 92.31 246 LYS A N 1
ATOM 1948 C CA . LYS A 1 246 ? -27.876 -2.990 24.653 1.00 92.31 246 LYS A CA 1
ATOM 1949 C C . LYS A 1 246 ? -27.255 -2.242 25.846 1.00 92.31 246 LYS A C 1
ATOM 1951 O O . LYS A 1 246 ? -27.966 -1.693 26.683 1.00 92.31 246 LYS A O 1
ATOM 1956 N N . ALA A 1 247 ? -25.928 -2.199 25.931 1.00 92.88 247 ALA A N 1
ATOM 1957 C CA . ALA A 1 247 ? -25.175 -1.496 26.969 1.00 92.88 247 ALA A CA 1
ATOM 1958 C C . ALA A 1 247 ? -24.932 -0.026 26.568 1.00 92.88 247 ALA A C 1
ATOM 1960 O O . ALA A 1 247 ? -23.803 0.405 26.324 1.00 92.88 247 ALA A O 1
ATOM 1961 N N . TYR A 1 248 ? -26.016 0.746 26.451 1.00 92.50 248 TYR A N 1
ATOM 1962 C CA . TYR A 1 248 ? -26.002 2.086 25.848 1.00 92.50 248 TYR A CA 1
ATOM 1963 C C . TYR A 1 248 ? -25.205 3.127 26.645 1.00 92.50 248 TYR A C 1
ATOM 1965 O O . TYR A 1 248 ? -24.470 3.916 26.053 1.00 92.50 248 TYR A O 1
ATOM 1973 N N . ILE A 1 249 ? -25.279 3.087 27.979 1.00 91.88 249 ILE A N 1
ATOM 1974 C CA . ILE A 1 249 ? -24.550 4.015 28.862 1.00 91.88 249 ILE A CA 1
ATOM 1975 C C . ILE A 1 249 ? -23.034 3.855 28.684 1.00 91.88 249 ILE A C 1
ATOM 1977 O O . ILE A 1 249 ? -22.308 4.837 28.531 1.00 91.88 249 ILE A O 1
ATOM 1981 N N . GLU A 1 250 ? -22.544 2.614 28.658 1.00 92.50 250 GLU A N 1
ATOM 1982 C CA . GLU A 1 250 ? -21.121 2.323 28.453 1.00 92.50 250 GLU A CA 1
ATOM 1983 C C . GLU A 1 250 ? -20.650 2.765 27.063 1.00 92.50 250 GLU A C 1
ATOM 1985 O O . GLU A 1 250 ? -19.566 3.334 26.919 1.00 92.50 250 GLU A O 1
ATOM 1990 N N . ALA A 1 251 ? -21.481 2.547 26.040 1.00 92.88 251 ALA A N 1
ATOM 1991 C CA . ALA A 1 251 ? -21.207 2.997 24.683 1.00 92.88 251 ALA A CA 1
ATOM 1992 C C . ALA A 1 251 ? -21.105 4.533 24.597 1.00 92.88 251 ALA A C 1
ATOM 1994 O O . ALA A 1 251 ? -20.185 5.052 23.961 1.00 92.88 251 ALA A O 1
ATOM 1995 N N . GLU A 1 252 ? -21.998 5.265 25.271 1.00 91.81 252 GLU A N 1
ATOM 1996 C CA . GLU A 1 252 ? -21.987 6.733 25.299 1.00 91.81 252 GLU A CA 1
ATOM 1997 C C . GLU A 1 252 ? -20.720 7.286 25.972 1.00 91.81 252 GLU A C 1
ATOM 1999 O O . GLU A 1 252 ? -20.099 8.199 25.429 1.00 91.81 252 GLU A O 1
ATOM 2004 N N . ILE A 1 253 ? -20.260 6.678 27.074 1.00 93.88 253 ILE A N 1
ATOM 2005 C CA . ILE A 1 253 ? -19.007 7.068 27.752 1.00 93.88 253 ILE A CA 1
ATOM 2006 C C . ILE A 1 253 ? -17.808 6.989 26.796 1.00 93.88 253 ILE A C 1
ATOM 2008 O O . ILE A 1 253 ? -16.955 7.880 26.783 1.00 93.88 253 ILE A O 1
ATOM 2012 N N . ILE A 1 254 ? -17.725 5.929 25.986 1.00 93.62 254 ILE A N 1
ATOM 2013 C CA . ILE A 1 254 ? -16.632 5.757 25.020 1.00 93.62 254 ILE A CA 1
ATOM 2014 C C . ILE A 1 254 ? -16.728 6.804 23.904 1.00 93.62 254 ILE A C 1
ATOM 2016 O O . ILE A 1 254 ? -15.720 7.415 23.543 1.00 93.62 254 ILE A O 1
ATOM 2020 N N . ILE A 1 255 ? -17.929 7.040 23.370 1.00 93.31 255 ILE A N 1
ATOM 2021 C CA . ILE A 1 255 ? -18.151 8.036 22.316 1.00 93.31 255 ILE A CA 1
ATOM 2022 C C . ILE A 1 255 ? -17.793 9.443 22.803 1.00 93.31 255 ILE A C 1
ATOM 2024 O O . ILE A 1 255 ? -17.145 10.194 22.073 1.00 93.31 255 ILE A O 1
ATOM 2028 N N . ASP A 1 256 ? -18.141 9.787 24.040 1.00 93.25 256 ASP A N 1
ATOM 2029 C CA . ASP A 1 256 ? -17.850 11.102 24.610 1.00 93.25 256 ASP A CA 1
ATOM 2030 C C . ASP A 1 256 ? -16.355 11.364 24.752 1.00 93.25 256 ASP A C 1
ATOM 2032 O O . ASP A 1 256 ? -15.900 12.473 24.456 1.00 93.25 256 ASP A O 1
ATOM 2036 N N . LYS A 1 257 ? -15.564 10.336 25.086 1.00 92.81 257 LYS A N 1
ATOM 2037 C CA . LYS A 1 257 ? -14.098 10.432 25.046 1.00 92.81 257 LYS A CA 1
ATOM 2038 C C . LYS A 1 257 ? -13.592 10.758 23.635 1.00 92.81 257 LYS A C 1
ATOM 2040 O O . LYS A 1 257 ? -12.729 11.621 23.485 1.00 92.81 257 LYS A O 1
ATOM 2045 N N . ILE A 1 258 ? -14.143 10.116 22.599 1.00 92.31 258 ILE A N 1
ATOM 2046 C CA . ILE A 1 258 ? -13.742 10.358 21.200 1.00 92.31 258 ILE A CA 1
ATOM 2047 C C . ILE A 1 258 ? -14.114 11.781 20.761 1.00 92.31 258 ILE A C 1
ATOM 2049 O O . ILE A 1 258 ? -13.303 12.476 20.152 1.00 92.31 258 ILE A O 1
ATOM 2053 N N . ILE A 1 259 ? -15.324 12.238 21.092 1.00 91.50 259 ILE A N 1
ATOM 2054 C CA . ILE A 1 259 ? -15.815 13.576 20.731 1.00 91.50 259 ILE A CA 1
ATOM 2055 C C . ILE A 1 259 ? -15.009 14.669 21.444 1.00 91.50 259 ILE A C 1
ATOM 2057 O O . ILE A 1 259 ? -14.647 15.670 20.822 1.00 91.50 259 ILE A O 1
ATOM 2061 N N . ALA A 1 260 ? -14.671 14.474 22.722 1.00 92.00 260 ALA A N 1
ATOM 2062 C CA . ALA A 1 260 ? -13.829 15.404 23.474 1.00 92.00 260 ALA A CA 1
ATOM 2063 C C . ALA A 1 260 ? -12.431 15.571 22.845 1.00 92.00 260 ALA A C 1
ATOM 2065 O O . ALA A 1 260 ? -11.845 16.653 22.906 1.00 92.00 260 ALA A O 1
ATOM 2066 N N . ALA A 1 261 ? -11.928 14.537 22.167 1.00 90.06 261 ALA A N 1
ATOM 2067 C CA . ALA A 1 261 ? -10.637 14.521 21.487 1.00 90.06 261 ALA A CA 1
ATOM 2068 C C . ALA A 1 261 ? -10.684 15.030 20.028 1.00 90.06 261 ALA A C 1
ATOM 2070 O O . ALA A 1 261 ? -9.858 14.635 19.206 1.00 90.06 261 ALA A O 1
ATOM 2071 N N . LYS A 1 262 ? -11.611 15.938 19.680 1.00 86.19 262 LYS A N 1
ATOM 2072 C CA . LYS A 1 262 ? -11.843 16.423 18.298 1.00 86.19 262 LYS A CA 1
ATOM 2073 C C . LYS A 1 262 ? -10.599 16.892 17.527 1.00 86.19 262 LYS A C 1
ATOM 2075 O O . LYS A 1 262 ? -10.602 16.868 16.304 1.00 86.19 262 LYS A O 1
ATOM 2080 N N . THR A 1 263 ? -9.569 17.386 18.217 1.00 84.38 263 THR A N 1
ATOM 2081 C CA . THR A 1 263 ? -8.326 17.886 17.599 1.00 84.38 263 THR A CA 1
ATOM 2082 C C . THR A 1 263 ? -7.295 16.786 17.342 1.00 84.38 263 THR A C 1
ATOM 2084 O O . THR A 1 263 ? -6.302 17.038 16.666 1.00 84.38 263 THR A O 1
ATOM 2087 N N . GLN A 1 264 ? -7.515 15.590 17.889 1.00 82.75 264 GLN A N 1
ATOM 2088 C CA . GLN A 1 264 ? -6.612 14.436 17.827 1.00 82.75 264 GLN A CA 1
ATOM 2089 C C . GLN A 1 264 ? -7.089 13.370 16.831 1.00 82.75 264 GLN A C 1
ATOM 2091 O O . GLN A 1 264 ? -6.352 12.426 16.541 1.00 82.75 264 GLN A O 1
ATOM 2096 N N . VAL A 1 265 ? -8.309 13.518 16.308 1.00 82.25 265 VAL A N 1
ATOM 2097 C CA . VAL A 1 265 ? -8.920 12.601 15.343 1.00 82.25 265 VAL A CA 1
ATOM 2098 C C . VAL A 1 265 ? -9.280 13.317 14.047 1.00 82.25 265 VAL A C 1
ATOM 2100 O O . VAL A 1 265 ? -9.601 14.506 14.030 1.00 82.25 265 VAL A O 1
ATOM 2103 N N . ASP A 1 266 ? -9.276 12.573 12.948 1.00 81.25 266 ASP A N 1
ATOM 2104 C CA . ASP A 1 266 ? -9.719 13.053 11.649 1.00 81.25 266 ASP A CA 1
ATOM 2105 C C . ASP A 1 266 ? -11.206 13.424 11.698 1.00 81.25 266 ASP A C 1
ATOM 2107 O O . ASP A 1 266 ? -12.024 12.765 12.349 1.00 81.25 266 ASP A O 1
ATOM 2111 N N . GLY A 1 267 ? -11.600 14.420 10.899 1.00 80.75 267 GLY A N 1
ATOM 2112 C CA . GLY A 1 267 ? -12.995 14.868 10.832 1.00 80.75 267 GLY A CA 1
ATOM 2113 C C . GLY A 1 267 ? -13.992 13.744 10.513 1.00 80.75 267 GLY A C 1
ATOM 2114 O O . GLY A 1 267 ? -15.117 13.772 11.001 1.00 80.75 267 GLY A O 1
ATOM 2115 N N . LYS A 1 268 ? -13.582 12.715 9.753 1.00 83.12 268 LYS A N 1
ATOM 2116 C CA . LYS A 1 268 ? -14.422 11.539 9.462 1.00 83.12 268 LYS A CA 1
ATOM 2117 C C . LYS A 1 268 ? -14.734 10.730 10.726 1.00 83.12 268 LYS A C 1
ATOM 2119 O O . LYS A 1 268 ? -15.888 10.362 10.931 1.00 83.12 268 LYS A O 1
ATOM 2124 N N . VAL A 1 269 ? -13.728 10.474 11.564 1.00 86.00 269 VAL A N 1
ATOM 2125 C CA . VAL A 1 269 ? -13.878 9.736 12.829 1.00 86.00 269 VAL A CA 1
ATOM 2126 C C . VAL A 1 269 ? -14.737 10.544 13.800 1.00 86.00 269 VAL A C 1
ATOM 2128 O O . VAL A 1 269 ? -15.684 10.011 14.374 1.00 86.00 269 VAL A O 1
ATOM 2131 N N . TYR A 1 270 ? -14.481 11.852 13.899 1.00 87.81 270 TYR A N 1
ATOM 2132 C CA . TYR A 1 270 ? -15.275 12.764 14.722 1.00 87.81 270 TYR A CA 1
ATOM 2133 C C . TYR A 1 270 ? -16.762 12.769 14.331 1.00 87.81 270 TYR A C 1
ATOM 2135 O O . TYR A 1 270 ? -17.634 12.584 15.179 1.00 87.81 270 TYR A O 1
ATOM 2143 N N . ILE A 1 271 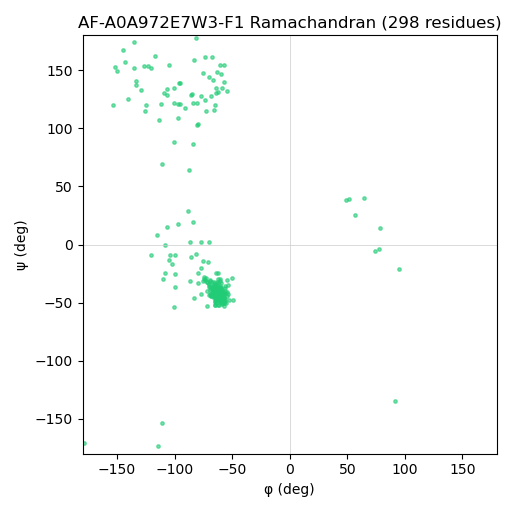? -17.065 12.929 13.038 1.00 88.00 271 ILE A N 1
ATOM 2144 C CA . ILE A 1 271 ? -18.446 12.915 12.529 1.00 88.00 271 ILE A CA 1
ATOM 2145 C C . ILE A 1 271 ? -19.107 11.560 12.794 1.00 88.00 271 ILE A C 1
ATOM 2147 O O . ILE A 1 271 ? -20.261 11.519 13.219 1.00 88.00 271 ILE A O 1
ATOM 2151 N N . ARG A 1 272 ? -18.381 10.452 12.596 1.00 89.81 272 ARG A N 1
ATOM 2152 C CA . ARG A 1 272 ? -18.891 9.103 12.866 1.00 89.81 272 ARG A CA 1
ATOM 2153 C C . ARG A 1 272 ? -19.253 8.914 14.339 1.00 89.81 272 ARG A C 1
ATOM 2155 O O . ARG A 1 272 ? -20.339 8.421 14.625 1.00 89.81 272 ARG A O 1
ATOM 2162 N N . ALA A 1 273 ? -18.395 9.348 15.262 1.00 91.00 273 ALA A N 1
ATOM 2163 C CA . ALA A 1 273 ? -18.665 9.278 16.698 1.00 91.00 273 ALA A CA 1
ATOM 2164 C C . ALA A 1 273 ? -19.914 10.089 17.081 1.00 91.00 273 ALA A C 1
ATOM 2166 O O . ALA A 1 273 ? -20.787 9.599 17.795 1.00 91.00 273 ALA A O 1
ATOM 2167 N N . ARG A 1 274 ? -20.059 11.300 16.531 1.00 90.88 274 ARG A N 1
ATOM 2168 C CA . ARG A 1 274 ? -21.246 12.138 16.748 1.00 90.88 274 ARG A CA 1
ATOM 2169 C C . ARG A 1 274 ? -22.529 11.515 16.208 1.00 90.88 274 ARG A C 1
ATOM 2171 O O . ARG A 1 274 ? -23.539 11.510 16.908 1.00 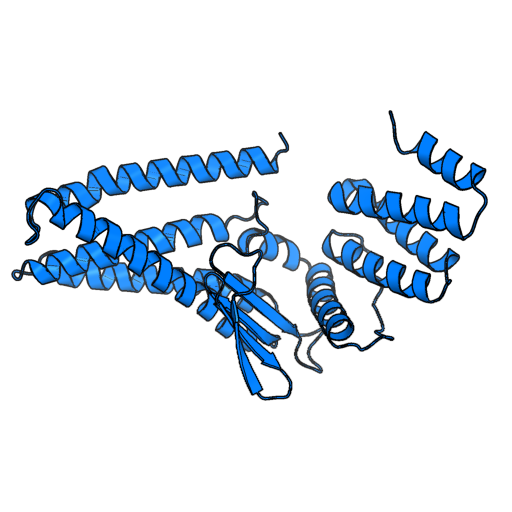90.88 274 ARG A O 1
ATOM 2178 N N . ALA A 1 275 ? -22.489 10.972 14.992 1.00 90.00 275 ALA A N 1
ATOM 2179 C CA . ALA A 1 275 ? -23.617 10.251 14.410 1.00 90.00 275 ALA A CA 1
ATOM 2180 C C . ALA A 1 275 ? -24.019 9.058 15.289 1.00 90.00 275 ALA A C 1
ATOM 2182 O O . ALA A 1 275 ? -25.204 8.834 15.527 1.00 90.00 275 ALA A O 1
ATOM 2183 N N . GLN A 1 276 ? -23.034 8.348 15.844 1.00 91.38 276 GLN A N 1
ATOM 2184 C CA . GLN A 1 276 ? -23.284 7.242 16.758 1.00 91.38 276 GLN A CA 1
ATOM 2185 C C . GLN A 1 276 ? -23.932 7.702 18.071 1.00 91.38 276 GLN A C 1
ATOM 2187 O O . GLN A 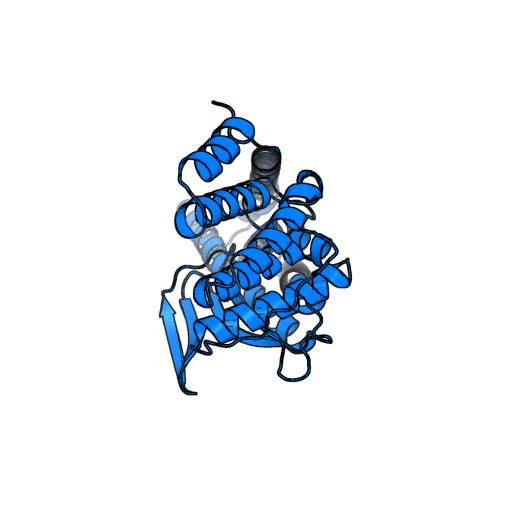1 276 ? -24.845 7.037 18.552 1.00 91.38 276 GLN A O 1
ATOM 2192 N N . LYS A 1 277 ? -23.526 8.855 18.621 1.00 90.19 277 LYS A N 1
ATOM 2193 C CA . LYS A 1 277 ? -24.166 9.438 19.812 1.00 90.19 277 LYS A CA 1
ATOM 2194 C C . LYS A 1 277 ? -25.635 9.781 19.567 1.00 90.19 277 LYS A C 1
ATOM 2196 O O . LYS A 1 277 ? -26.483 9.466 20.396 1.00 90.19 277 LYS A O 1
ATOM 2201 N N . ILE A 1 278 ? -25.938 10.383 18.414 1.00 88.81 278 ILE A N 1
ATOM 2202 C CA . ILE A 1 278 ? -27.319 10.681 18.006 1.00 88.81 278 ILE A CA 1
ATOM 2203 C C . ILE A 1 278 ? -28.127 9.385 17.904 1.00 88.81 278 ILE A C 1
ATOM 2205 O O . ILE A 1 278 ? -29.224 9.308 18.445 1.00 88.81 278 ILE A O 1
ATOM 22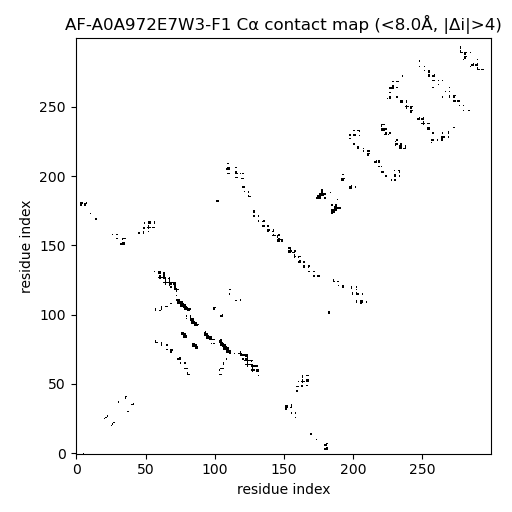09 N N . TYR A 1 279 ? -27.569 8.359 17.256 1.00 90.00 279 TYR A N 1
ATOM 2210 C CA . TYR A 1 279 ? -28.222 7.060 17.125 1.00 90.00 279 TYR A CA 1
ATOM 2211 C C . TYR A 1 279 ? -28.552 6.437 18.486 1.00 90.00 279 TYR A C 1
ATOM 2213 O O . TYR A 1 279 ? -29.684 6.012 18.683 1.00 90.00 279 TYR A O 1
ATOM 2221 N N . ILE A 1 280 ? -27.610 6.446 19.439 1.00 89.00 280 ILE A N 1
ATOM 2222 C CA . ILE A 1 280 ? -27.864 5.980 20.813 1.00 89.00 280 ILE A CA 1
ATOM 2223 C C . ILE A 1 280 ? -29.005 6.770 21.454 1.00 89.00 280 ILE A C 1
ATOM 2225 O O . ILE A 1 280 ? -29.925 6.172 22.003 1.00 89.00 280 ILE A O 1
ATOM 2229 N N . GLY A 1 281 ? -28.989 8.100 21.330 1.00 86.44 281 GLY A N 1
ATOM 2230 C CA . GLY A 1 281 ? -30.068 8.949 21.834 1.00 86.44 281 GLY A CA 1
ATOM 2231 C C . GLY A 1 281 ? -31.441 8.582 21.264 1.00 86.44 281 GLY A C 1
ATOM 2232 O O . GLY A 1 281 ? -32.416 8.604 22.000 1.00 86.44 281 GLY A O 1
ATOM 2233 N N . LEU A 1 282 ? -31.522 8.194 19.988 1.00 87.62 282 LEU A N 1
ATOM 2234 C CA . LEU A 1 282 ? -32.782 7.798 19.349 1.00 87.62 282 LEU A CA 1
ATOM 2235 C C . LEU A 1 282 ? -33.314 6.433 19.807 1.00 87.62 282 LEU A C 1
ATOM 2237 O O . LEU A 1 282 ? -34.521 6.214 19.739 1.00 87.62 282 LEU A O 1
ATOM 2241 N N . ILE A 1 283 ? -32.438 5.504 20.204 1.00 88.62 283 ILE A N 1
ATOM 2242 C CA . ILE A 1 283 ? -32.834 4.128 20.559 1.00 88.62 283 ILE A CA 1
ATOM 2243 C C . ILE A 1 283 ? -32.962 3.887 22.068 1.00 88.62 283 ILE A C 1
ATOM 2245 O O . ILE A 1 283 ? -33.670 2.964 22.463 1.00 88.62 283 ILE A O 1
ATOM 2249 N N . ASP A 1 284 ? -32.263 4.669 22.892 1.00 87.38 284 ASP A N 1
ATOM 2250 C CA . ASP A 1 284 ? -32.215 4.516 24.355 1.00 87.38 284 ASP A CA 1
ATOM 2251 C C . ASP A 1 284 ? -32.947 5.647 25.093 1.00 87.38 284 ASP A C 1
ATOM 2253 O O . ASP A 1 284 ? -33.494 5.443 26.175 1.00 87.38 284 ASP A O 1
ATOM 2257 N N . LYS A 1 285 ? -32.984 6.846 24.500 1.00 83.31 285 LYS A N 1
ATOM 2258 C CA . LYS A 1 285 ? -33.596 8.044 25.090 1.00 83.31 285 LYS A CA 1
ATOM 2259 C C . LYS A 1 285 ? -34.811 8.479 24.268 1.00 83.31 285 LYS A C 1
ATOM 2261 O O . LYS A 1 285 ? -35.268 7.785 23.362 1.00 83.31 285 LYS A O 1
ATOM 2266 N N . ASP A 1 286 ? -35.374 9.630 24.616 1.00 82.75 286 ASP A N 1
ATOM 2267 C CA . ASP A 1 286 ? -36.462 10.241 23.865 1.00 82.75 286 ASP A CA 1
ATOM 2268 C C . ASP A 1 286 ? -35.953 11.057 22.658 1.00 82.75 286 ASP A C 1
ATOM 2270 O O . ASP A 1 286 ? -34.803 11.510 22.596 1.00 82.75 286 ASP A O 1
ATOM 2274 N N . ILE A 1 287 ? -36.846 11.265 21.688 1.00 82.69 287 ILE A N 1
ATOM 2275 C CA . ILE A 1 287 ? -36.539 11.968 20.439 1.00 82.69 287 ILE A CA 1
ATOM 2276 C C . ILE A 1 287 ? -36.123 13.429 20.659 1.00 82.69 287 ILE A C 1
ATOM 2278 O O . ILE A 1 287 ? -35.309 13.940 19.890 1.00 82.69 287 ILE A O 1
ATOM 2282 N N . GLU A 1 288 ? -36.623 14.091 21.708 1.00 80.88 288 GLU A N 1
ATOM 2283 C CA . GLU A 1 288 ? -36.293 15.488 22.010 1.00 80.88 288 GLU A CA 1
ATOM 2284 C C . GLU A 1 288 ? -34.855 15.600 22.524 1.00 80.88 288 GLU A C 1
ATOM 2286 O O . GLU A 1 288 ? -34.110 16.477 22.088 1.00 80.88 288 GLU A O 1
ATOM 2291 N N . SER A 1 289 ? -34.406 14.654 23.354 1.00 76.81 289 SER A N 1
ATOM 2292 C CA . SER A 1 289 ? -33.008 14.556 23.792 1.00 76.81 289 SER A CA 1
ATOM 2293 C C . SER A 1 289 ? -32.037 14.347 22.620 1.00 76.81 289 SER A C 1
ATOM 2295 O O . SER A 1 289 ? -30.991 15.002 22.540 1.00 76.81 289 SER A O 1
ATOM 2297 N N . ALA A 1 290 ? -32.376 13.461 21.677 1.00 79.94 290 ALA A N 1
ATOM 2298 C CA . ALA A 1 290 ? -31.561 13.223 20.483 1.00 79.94 290 ALA A CA 1
ATOM 2299 C C . ALA A 1 290 ? -31.537 14.444 19.547 1.00 79.94 290 ALA A C 1
ATOM 2301 O O . ALA A 1 290 ? -30.481 14.816 19.022 1.00 79.94 290 ALA A O 1
ATOM 2302 N N . ARG A 1 291 ? -32.692 15.097 19.378 1.00 81.38 291 ARG A N 1
ATOM 2303 C CA . ARG A 1 291 ? -32.854 16.313 18.580 1.00 81.38 291 ARG A CA 1
ATOM 2304 C C . ARG A 1 291 ? -32.066 17.483 19.160 1.00 81.38 291 ARG A C 1
ATOM 2306 O O . ARG A 1 291 ? -31.334 18.128 18.417 1.00 81.38 291 ARG A O 1
ATOM 2313 N N . ALA A 1 292 ? -32.133 17.705 20.471 1.00 81.75 292 ALA A N 1
ATOM 2314 C CA . ALA A 1 292 ? -31.386 18.763 21.145 1.00 81.75 292 ALA A CA 1
ATOM 2315 C C . ALA A 1 292 ? -29.869 18.615 20.940 1.00 81.75 292 ALA A C 1
ATOM 2317 O O . ALA A 1 292 ? -29.163 19.598 20.708 1.00 81.75 292 ALA A O 1
ATOM 2318 N N . TYR A 1 293 ? -29.353 17.381 20.973 1.00 81.25 293 TYR A N 1
ATOM 2319 C CA . TYR A 1 293 ? -27.945 17.121 20.672 1.00 81.25 293 TYR A CA 1
ATOM 2320 C C . TYR A 1 293 ? -27.610 17.358 19.189 1.00 81.25 293 TYR A C 1
ATOM 2322 O O . TYR A 1 293 ? -26.585 17.969 18.882 1.00 81.25 293 TYR A O 1
ATOM 2330 N N . TYR A 1 294 ? -28.472 16.913 18.266 1.00 81.75 294 TYR A N 1
ATOM 2331 C CA . TYR A 1 294 ? -28.307 17.161 16.831 1.00 81.75 294 TYR A CA 1
ATOM 2332 C C . TYR A 1 294 ? -28.261 18.662 16.516 1.00 81.75 294 TYR A C 1
ATOM 2334 O O . TYR A 1 294 ? -27.311 19.114 15.883 1.00 81.75 294 TYR A O 1
ATOM 2342 N N . GLU A 1 295 ? -29.232 19.435 17.005 1.00 82.56 295 GLU A N 1
ATOM 2343 C CA . GLU A 1 295 ? -29.355 20.877 16.749 1.00 82.56 295 GLU A CA 1
ATOM 2344 C C . GLU A 1 295 ? -28.190 21.680 17.338 1.00 82.56 295 GLU A C 1
ATOM 2346 O O . GLU A 1 295 ? -27.730 22.647 16.735 1.00 82.56 295 GLU A O 1
ATOM 2351 N N . LYS A 1 296 ? -27.663 21.259 18.494 1.00 81.44 296 LYS A N 1
ATOM 2352 C CA . LYS A 1 296 ? -26.492 21.895 19.105 1.00 81.44 296 LYS A CA 1
ATOM 2353 C C . LYS A 1 296 ? -25.215 21.684 18.291 1.00 81.44 296 LYS A C 1
ATOM 2355 O O . LYS A 1 296 ? -24.357 22.563 18.242 1.00 81.44 296 LYS A O 1
ATOM 2360 N N . GLU A 1 297 ? -25.043 20.498 17.721 1.00 72.81 297 GLU A N 1
ATOM 2361 C CA . GLU A 1 297 ? -23.738 20.057 17.231 1.00 72.81 297 GLU A CA 1
ATOM 2362 C C . GLU A 1 297 ? -23.650 20.023 15.693 1.00 72.81 297 GLU A C 1
ATOM 2364 O O . GLU A 1 297 ? -22.549 20.048 15.136 1.00 72.81 297 GLU A O 1
ATOM 2369 N N . VAL A 1 298 ? -24.766 19.883 14.968 1.00 67.69 298 VAL A N 1
ATOM 2370 C CA . VAL A 1 298 ? -24.832 19.914 13.494 1.00 67.69 298 VAL A CA 1
ATOM 2371 C C . VAL A 1 298 ? -25.320 21.303 13.068 1.00 67.69 298 VAL A C 1
ATOM 2373 O O . VAL A 1 298 ? -26.526 21.499 12.933 1.00 67.69 298 VAL A O 1
ATOM 2376 N N . PRO A 1 299 ? -24.421 22.289 12.880 1.00 56.16 299 PRO A N 1
ATOM 2377 C CA . PRO A 1 299 ? -24.828 23.569 12.322 1.00 56.16 299 PRO A CA 1
ATOM 2378 C C . PRO A 1 299 ? -25.333 23.357 10.891 1.00 56.16 299 PRO A C 1
ATOM 2380 O O . PRO A 1 299 ? -24.673 22.680 10.095 1.00 56.16 299 PRO A O 1
ATOM 2383 N N . VAL A 1 300 ? -26.515 23.909 10.612 1.00 51.03 300 VAL A N 1
ATOM 2384 C CA . VAL A 1 300 ? -27.080 24.062 9.262 1.00 51.03 300 VAL A CA 1
ATOM 2385 C C . VAL A 1 300 ? -26.294 25.126 8.505 1.00 51.03 300 VAL A C 1
ATOM 2387 O O . VAL A 1 300 ? -25.978 26.165 9.129 1.00 51.03 300 VAL A O 1
#

Nearest PDB structures (foldseek):
  6zqd-assembly1_JI  TM=2.972E-01  e=9.554E-01  Saccharomyces cerevisiae S288C
  8bfi-assembly1_B  TM=3.132E-01  e=5.266E+00  Homo sapiens
  4h5y-assembly1_A  TM=3.759E-01  e=9.928E+00  Legionella pneumophila

Solvent-accessible surface area (backbone atoms only — not comparable to full-atom values): 15707 Å² total; per-residue (Å²): 132,57,74,36,58,54,50,32,52,52,53,52,52,50,52,51,51,52,52,52,51,43,46,66,63,53,49,51,60,43,65,80,66,42,72,58,57,81,61,70,62,39,50,50,50,52,53,49,30,48,53,53,19,52,54,51,39,26,50,46,32,48,50,17,29,55,54,13,27,53,75,17,40,30,41,77,55,31,44,24,42,77,35,48,26,40,34,64,57,95,91,40,82,47,75,46,82,46,92,70,89,49,94,45,30,42,70,42,58,30,46,30,89,96,24,47,88,72,37,40,64,61,42,25,50,45,24,28,49,51,42,40,53,53,43,44,52,50,30,54,51,50,27,68,68,22,57,80,40,89,56,34,66,47,22,45,52,16,53,38,42,45,49,22,35,53,50,34,47,53,54,39,60,65,32,56,38,69,56,61,38,93,53,91,32,40,22,25,50,51,62,54,46,65,43,69,66,38,35,43,30,48,32,48,42,35,40,51,55,50,40,51,76,70,68,46,84,85,69,91,64,75,76,58,88,69,64,34,57,50,27,41,54,39,38,48,54,38,29,54,58,25,53,78,69,66,39,55,71,64,28,49,58,54,38,51,56,49,54,73,36,53,92,52,34,53,70,68,57,39,51,50,41,51,54,49,52,40,51,48,25,56,76,77,49,52,65,66,65,21,45,55,54,46,64,74,69,55,80,129

Secondary structure (DSSP, 8-state):
--HHHHHHHHHHHHHHHHHHHHIIIIIHHHHHH-SSPTTHHHHHHHHHHHHHHHHHHHHHHHHHHHHHHHHTTEEEEEEEETTEEEEEETTEEEEEE---SSSSEEEEEEEPTT-TTT--HHHHHHHHHHHHHHHHHHHHHHHHHHTT-SSHHHHHHHHHHHHHHHHHHHHHHHHT-SS--SS--HHHHHHHTTSHHHHHHHHHHHHHHHHHHTT---------SS--HHHHHHHHHHHHHHHHTT-HHHHHHHHHHHHHTTTTS-HHHHHHHHHHHHHHHHHHS-HHHHHHHHHHHS--

Radius of gyration: 24.38 Å; Cα contacts (8 Å, |Δi|>4): 393; chains: 1; bounding box: 64×49×65 Å

pLDDT: mean 89.67, std 7.04, range [51.03, 97.62]

Foldseek 3Di:
DDPQAVVQVVLVVVLVVLVVCCCVPPVVVLQVLAPFDPDPRVVCLLVVLLVVLLQVLLVLLQVQLVVLCVVLQKDWQWKFFQQWIWGDDPNDIDTDRDDDQDDGIDTQIAHHVVCLLPGHCVSNLCRSLVSLVVLLVVLVVQLVVQCPDPPNVSVSVNSSSVSSSSVSVSVSSVQLDCDRHPGCHSNVVVVQCVPSVSVSLVNLVSHVVVCVVVPNLDDDQDADLDDAASNLVSLVVVLVSCVVVVVLVVSLVSLVSNCVPVVRYDPVSNVVSLVSNLVSCVPPHDPVSSVVSCPVPPDD

Mean predicted aligned error: 6.7 Å

Sequence (300 aa):
MKKEDISGLIVYLIIIILAIVFGLTVLQQHVDDSSISAGFPYILYIVGSVVVGTLFNAVLFELGHYVGAKIGKYDVVSVNILGLCFYKEDGKRKARFIPYDGLTGETKIVPKEGFVEKANPYPYLLFGSIFFILEAIAVMVIFTIFRNHEVAELRDVAYAVLIVGAIGFVVLFYNILPFRIDSLTDGYRLTMVSNPKNRAAFNELLRVDYLIKHGQGDVEIKIFDEITNFTADLNLNKVYSLLDKKAYIEAEIIIDKIIAAKTQVDGKVYIRARAQKIYIGLIDKDIESARAYYEKEVPV